Protein AF-A0A534R7L4-F1 (afdb_monomer_lite)

Structure (mmCIF, N/CA/C/O backbone):
data_AF-A0A534R7L4-F1
#
_entry.id   AF-A0A534R7L4-F1
#
loop_
_atom_site.group_PDB
_atom_site.id
_atom_site.type_symbol
_atom_site.label_atom_id
_atom_site.label_alt_id
_atom_site.label_comp_id
_atom_site.label_asym_id
_atom_site.label_entity_id
_atom_site.label_seq_id
_atom_site.pdbx_PDB_ins_code
_atom_site.Cartn_x
_atom_site.Cartn_y
_atom_site.Cartn_z
_atom_site.occupancy
_atom_site.B_iso_or_equiv
_atom_site.auth_seq_id
_atom_site.auth_comp_id
_atom_site.auth_asym_id
_atom_site.auth_atom_id
_atom_site.pdbx_PDB_model_num
ATOM 1 N N . THR A 1 1 ? 74.097 14.692 -78.099 1.00 49.59 1 THR A N 1
ATOM 2 C CA . THR A 1 1 ? 75.018 15.717 -77.561 1.00 49.59 1 THR A CA 1
ATOM 3 C C . THR A 1 1 ? 74.482 17.077 -77.954 1.00 49.59 1 THR A C 1
ATOM 5 O O . THR A 1 1 ? 73.846 17.164 -79.000 1.00 49.59 1 THR A O 1
ATOM 8 N N . GLY A 1 2 ? 74.646 18.105 -77.111 1.00 56.28 2 GLY A N 1
ATOM 9 C CA . GLY A 1 2 ? 74.186 19.462 -77.436 1.00 56.28 2 GLY A CA 1
ATOM 10 C C . GLY A 1 2 ? 74.796 19.976 -78.747 1.00 56.28 2 GLY A C 1
ATOM 11 O O . GLY A 1 2 ? 75.846 19.491 -79.170 1.00 56.28 2 GLY A O 1
ATOM 12 N N . THR A 1 3 ? 74.130 20.926 -79.410 1.00 56.28 3 THR A N 1
ATOM 13 C CA . THR A 1 3 ? 74.568 21.471 -80.707 1.00 56.28 3 THR A CA 1
ATOM 14 C C . THR A 1 3 ? 76.008 21.976 -80.635 1.00 56.28 3 THR A C 1
ATOM 16 O O . THR A 1 3 ? 76.305 22.880 -79.855 1.00 56.28 3 THR A O 1
ATOM 19 N N . GLU A 1 4 ? 76.890 21.396 -81.448 1.00 59.66 4 GLU A N 1
ATOM 20 C CA . GLU A 1 4 ? 78.297 21.788 -81.526 1.00 59.66 4 GLU A CA 1
ATOM 21 C C . GLU A 1 4 ? 78.424 23.157 -82.202 1.00 59.66 4 GLU A C 1
ATOM 23 O O . GLU A 1 4 ? 77.933 23.371 -83.313 1.00 59.66 4 GLU A O 1
ATOM 28 N N . THR A 1 5 ? 79.101 24.095 -81.544 1.00 60.22 5 THR A N 1
ATOM 29 C CA . THR A 1 5 ? 79.497 25.364 -82.154 1.00 60.22 5 THR A CA 1
ATOM 30 C C . THR A 1 5 ? 80.909 25.222 -82.713 1.00 60.22 5 THR A C 1
ATOM 32 O O . THR A 1 5 ? 81.883 25.068 -81.975 1.00 60.22 5 THR A O 1
ATOM 35 N N . CYS A 1 6 ? 81.023 25.275 -84.039 1.00 58.41 6 CYS A N 1
ATOM 36 C CA . CYS A 1 6 ? 82.308 25.280 -84.732 1.00 58.41 6 CYS A CA 1
ATOM 37 C C . CYS A 1 6 ? 82.689 26.708 -85.128 1.00 58.41 6 CYS A C 1
ATOM 39 O O . CYS A 1 6 ? 81.926 27.405 -85.802 1.00 58.41 6 CYS A O 1
ATOM 41 N N . ASP A 1 7 ? 83.892 27.129 -84.745 1.00 59.47 7 ASP A N 1
ATOM 42 C CA . ASP A 1 7 ? 84.464 28.390 -85.204 1.00 59.47 7 ASP A CA 1
ATOM 43 C C . ASP A 1 7 ? 84.973 28.228 -86.648 1.00 59.47 7 ASP A C 1
ATOM 45 O O . ASP A 1 7 ? 85.902 27.463 -86.933 1.00 59.47 7 ASP A O 1
ATOM 49 N N . ALA A 1 8 ? 84.349 28.951 -87.579 1.00 57.72 8 ALA A N 1
ATOM 50 C CA . ALA A 1 8 ? 84.619 28.830 -89.011 1.00 57.72 8 ALA A CA 1
ATOM 51 C C . ALA A 1 8 ? 85.998 29.369 -89.450 1.00 57.72 8 ALA A C 1
ATOM 53 O O . ALA A 1 8 ? 86.412 29.101 -90.577 1.00 57.72 8 ALA A O 1
ATOM 54 N N . ALA A 1 9 ? 86.715 30.120 -88.605 1.00 52.59 9 ALA A N 1
ATOM 55 C CA . ALA A 1 9 ? 88.015 30.702 -88.943 1.00 52.59 9 ALA A CA 1
ATOM 56 C C . ALA A 1 9 ? 89.198 29.827 -88.500 1.00 52.59 9 ALA A C 1
ATOM 58 O O . ALA A 1 9 ? 90.262 29.874 -89.117 1.00 52.59 9 ALA A O 1
ATOM 59 N N . THR A 1 10 ? 89.024 29.023 -87.449 1.00 62.69 10 THR A N 1
ATOM 60 C CA . THR A 1 10 ? 90.095 28.190 -86.869 1.00 62.69 10 THR A CA 1
ATOM 61 C C . THR A 1 10 ? 89.910 26.690 -87.100 1.00 62.69 10 THR A C 1
ATOM 63 O O . THR A 1 10 ? 90.867 25.932 -86.941 1.00 62.69 10 THR A O 1
ATOM 66 N N . GLY A 1 11 ? 88.713 26.250 -87.505 1.00 59.03 11 GLY A N 1
ATOM 67 C CA . GLY A 1 11 ? 88.417 24.844 -87.798 1.00 59.03 11 GLY A CA 1
ATOM 68 C C . GLY A 1 11 ? 88.357 23.939 -86.563 1.00 59.03 11 GLY A C 1
ATOM 69 O O . GLY A 1 11 ? 88.306 22.720 -86.708 1.00 59.03 11 GLY A O 1
ATOM 70 N N . MET A 1 12 ? 88.367 24.510 -85.355 1.00 53.38 12 MET A N 1
ATOM 71 C CA . MET A 1 12 ? 88.186 23.766 -84.111 1.00 53.38 12 MET A CA 1
ATOM 72 C C . MET A 1 12 ? 86.709 23.786 -83.708 1.00 53.38 12 MET A C 1
ATOM 74 O O . MET A 1 12 ? 86.118 24.847 -83.512 1.00 53.38 12 MET A O 1
ATOM 78 N N . CYS A 1 13 ? 86.120 22.599 -83.581 1.00 57.47 13 CYS A N 1
ATOM 79 C CA . CYS A 1 13 ? 84.778 22.415 -83.040 1.00 57.47 13 CYS A CA 1
ATOM 80 C C . CYS A 1 13 ? 84.878 22.106 -81.546 1.00 57.47 13 CYS A C 1
ATOM 82 O O . CYS A 1 13 ? 85.620 21.204 -81.148 1.00 57.47 13 CYS A O 1
ATOM 84 N N . GLN A 1 14 ? 84.147 22.850 -80.717 1.00 59.09 14 GLN A N 1
ATOM 85 C CA . GLN A 1 14 ? 83.948 22.463 -79.324 1.00 59.09 14 GLN A CA 1
ATOM 86 C C . GLN A 1 14 ? 82.778 21.483 -79.274 1.00 59.09 14 GLN A C 1
ATOM 88 O O . GLN A 1 14 ? 81.672 21.818 -79.701 1.00 59.09 14 GLN A O 1
ATOM 93 N N . ALA A 1 15 ? 83.033 20.272 -78.768 1.00 57.94 15 ALA A N 1
ATOM 94 C CA . ALA A 1 15 ? 81.975 19.307 -78.507 1.00 57.94 15 ALA A CA 1
ATOM 95 C C . ALA A 1 15 ? 80.952 19.957 -77.564 1.00 57.94 15 ALA A C 1
ATOM 97 O O . ALA A 1 15 ? 81.324 20.455 -76.497 1.00 57.94 15 ALA A O 1
ATOM 98 N N . GLY A 1 16 ? 79.682 19.992 -77.976 1.00 58.41 16 GLY A N 1
ATOM 99 C CA . GLY A 1 16 ? 78.599 20.454 -77.115 1.00 58.41 16 GLY A CA 1
ATOM 100 C C . GLY A 1 16 ? 78.588 19.633 -75.826 1.00 58.41 16 GLY A C 1
ATOM 101 O O . GLY A 1 16 ? 78.874 18.433 -75.854 1.00 58.41 16 GLY A O 1
ATOM 102 N N . GLY A 1 17 ? 78.303 20.281 -74.692 1.00 62.50 17 GLY A N 1
ATOM 103 C CA . GLY A 1 17 ? 78.240 19.613 -73.390 1.00 62.50 17 GLY A CA 1
ATOM 104 C C . GLY A 1 17 ? 77.291 18.400 -73.382 1.00 62.50 17 GLY A C 1
ATOM 105 O O . GLY A 1 17 ? 76.497 18.225 -74.322 1.00 62.50 17 GLY A O 1
ATOM 106 N N . PRO A 1 18 ? 77.373 17.537 -72.347 1.00 65.19 18 PRO A N 1
ATOM 107 C CA . PRO A 1 18 ? 76.405 16.455 -72.166 1.00 65.19 18 PRO A CA 1
ATOM 108 C C . PRO A 1 18 ? 74.982 17.017 -72.290 1.00 65.19 18 PRO A C 1
ATOM 110 O O . PRO A 1 18 ? 74.713 18.119 -71.817 1.00 65.19 18 PRO A O 1
ATOM 113 N N . LEU A 1 19 ? 74.120 16.302 -73.022 1.00 70.44 19 LEU A N 1
ATOM 114 C CA . LEU A 1 19 ? 72.725 16.699 -73.205 1.00 70.44 19 LEU A CA 1
ATOM 115 C C . LEU A 1 19 ? 72.064 16.668 -71.823 1.00 70.44 19 LEU A C 1
ATOM 117 O O . LEU A 1 19 ? 71.971 15.597 -71.235 1.00 70.44 19 LEU A O 1
ATOM 121 N N . ASP A 1 20 ? 71.698 17.838 -71.307 1.00 77.75 20 ASP A N 1
ATOM 122 C CA . ASP A 1 20 ? 70.952 17.956 -70.060 1.00 77.75 20 ASP A CA 1
ATOM 123 C C . ASP A 1 20 ? 69.475 17.725 -70.369 1.00 77.75 20 ASP A C 1
ATOM 125 O O . ASP A 1 20 ? 68.885 18.456 -71.171 1.00 77.75 20 ASP A O 1
ATOM 129 N N . CYS A 1 21 ? 68.936 16.644 -69.816 1.00 78.94 21 CYS A N 1
ATOM 130 C CA . CYS A 1 21 ? 67.572 16.197 -70.055 1.00 78.94 21 CYS A CA 1
ATOM 131 C C . CYS A 1 21 ? 66.648 16.454 -68.865 1.00 78.94 21 CYS A C 1
ATOM 133 O O . CYS A 1 21 ? 65.497 16.043 -68.953 1.00 78.94 21 CYS A O 1
ATOM 135 N N . ASP A 1 22 ? 67.129 17.137 -67.822 1.00 80.88 22 ASP A N 1
ATOM 136 C CA . ASP A 1 22 ? 66.341 17.522 -66.649 1.00 80.88 22 ASP A CA 1
ATOM 137 C C . ASP A 1 22 ? 65.162 18.418 -67.063 1.00 80.88 22 ASP A C 1
ATOM 139 O O . ASP A 1 22 ? 65.337 19.570 -67.485 1.00 80.88 22 ASP A O 1
ATOM 143 N N . ASP A 1 23 ? 63.947 17.874 -66.990 1.00 78.25 23 ASP A N 1
ATOM 144 C CA . ASP A 1 23 ? 62.703 18.611 -67.230 1.00 78.25 23 ASP A CA 1
ATOM 145 C C . ASP A 1 23 ? 62.176 19.318 -65.974 1.00 78.25 23 ASP A C 1
ATOM 147 O O . ASP A 1 23 ? 61.177 20.044 -66.045 1.00 78.25 23 ASP A O 1
ATOM 151 N N . ARG A 1 24 ? 62.908 19.206 -64.859 1.00 78.75 24 ARG A N 1
ATOM 152 C CA . ARG A 1 24 ? 62.575 19.711 -63.524 1.00 78.75 24 ARG A CA 1
ATOM 153 C C . ARG A 1 24 ? 61.292 19.123 -62.955 1.00 78.75 24 ARG A C 1
ATOM 155 O O . ARG A 1 24 ? 60.733 19.706 -62.020 1.00 78.75 24 ARG A O 1
ATOM 162 N N . ASP A 1 25 ? 60.827 18.008 -63.502 1.00 80.38 25 ASP A N 1
ATOM 163 C CA . ASP A 1 25 ? 59.741 17.228 -62.945 1.00 80.38 25 ASP A CA 1
ATOM 164 C C . ASP A 1 25 ? 60.344 16.123 -62.068 1.00 80.38 25 ASP A C 1
ATOM 166 O O . ASP A 1 25 ? 60.982 15.174 -62.511 1.00 80.38 25 ASP A O 1
ATOM 170 N N . THR A 1 26 ? 60.152 16.260 -60.757 1.00 78.44 26 THR A N 1
ATOM 171 C CA . THR A 1 26 ? 60.684 15.305 -59.777 1.00 78.44 26 THR A CA 1
ATOM 172 C C . THR A 1 26 ? 60.001 13.936 -59.832 1.00 78.44 26 THR A C 1
ATOM 174 O O . THR A 1 26 ? 60.457 12.990 -59.188 1.00 78.44 26 THR A O 1
ATOM 177 N N . CYS A 1 27 ? 58.912 13.824 -60.592 1.00 80.81 27 CYS A N 1
ATOM 178 C CA . CYS A 1 27 ? 58.147 12.609 -60.818 1.00 80.81 27 CYS A CA 1
ATOM 179 C C . CYS A 1 27 ? 58.438 11.925 -62.148 1.00 80.81 27 CYS A C 1
ATOM 181 O O . CYS A 1 27 ? 57.769 10.944 -62.485 1.00 80.81 27 CYS A O 1
ATOM 183 N N . THR A 1 28 ? 59.457 12.363 -62.876 1.00 82.00 28 THR A N 1
ATOM 184 C CA . THR A 1 28 ? 59.983 11.671 -64.048 1.00 82.00 28 THR A CA 1
ATOM 185 C C . THR A 1 28 ? 61.423 11.246 -63.816 1.00 82.00 28 THR A C 1
ATOM 187 O O . THR A 1 28 ? 62.214 11.897 -63.145 1.00 82.00 28 THR A O 1
ATOM 190 N N . VAL A 1 29 ? 61.774 10.085 -64.361 1.00 82.19 29 VAL A N 1
ATOM 191 C CA . VAL A 1 29 ? 63.165 9.659 -64.468 1.00 82.19 29 VAL A CA 1
ATOM 192 C C . VAL A 1 29 ? 63.699 10.163 -65.801 1.00 82.19 29 VAL A C 1
ATOM 194 O O . VAL A 1 29 ? 63.286 9.673 -66.861 1.00 82.19 29 VAL A O 1
ATOM 197 N N . ASP A 1 30 ? 64.626 11.116 -65.730 1.00 82.44 30 ASP A N 1
ATOM 198 C CA . ASP A 1 30 ? 65.303 11.689 -66.889 1.00 82.44 30 ASP A CA 1
ATOM 199 C C . ASP A 1 30 ? 66.321 10.708 -67.474 1.00 82.44 30 ASP A C 1
ATOM 201 O O . ASP A 1 30 ? 67.268 10.258 -66.823 1.00 82.44 30 ASP A O 1
ATOM 205 N N . GLY A 1 31 ? 66.143 10.378 -68.747 1.00 82.06 31 GLY A N 1
ATOM 206 C CA . GLY A 1 31 ? 67.005 9.484 -69.504 1.00 82.06 31 GLY A CA 1
ATOM 207 C C . GLY A 1 31 ? 67.512 10.135 -70.785 1.00 82.06 31 GLY A C 1
ATOM 208 O O . GLY A 1 31 ? 66.821 10.915 -71.435 1.00 82.06 31 GLY A O 1
ATOM 209 N N . CYS A 1 32 ? 68.735 9.783 -71.177 1.00 82.25 32 CYS A N 1
ATOM 210 C CA . CYS A 1 32 ? 69.295 10.138 -72.479 1.00 82.25 32 CYS A CA 1
ATOM 211 C C . CYS A 1 32 ? 69.274 8.912 -73.396 1.00 82.25 32 CYS A C 1
ATOM 213 O O . CYS A 1 32 ? 69.921 7.902 -73.106 1.00 82.25 32 CYS A O 1
ATOM 215 N N . GLU A 1 33 ? 68.603 9.004 -74.541 1.00 79.75 33 GLU A N 1
ATOM 216 C CA . GLU A 1 33 ? 68.674 7.966 -75.566 1.00 79.75 33 GLU A CA 1
ATOM 217 C C . GLU A 1 33 ? 69.950 8.090 -76.405 1.00 79.75 33 GLU A C 1
ATOM 219 O O . GLU A 1 33 ? 70.410 9.182 -76.750 1.00 79.75 33 GLU A O 1
ATOM 224 N N . ALA A 1 34 ? 70.492 6.944 -76.831 1.00 66.81 34 ALA A N 1
ATOM 225 C CA . ALA A 1 34 ? 71.699 6.872 -77.660 1.00 66.81 34 ALA A CA 1
ATOM 226 C C . ALA A 1 34 ? 71.568 7.598 -79.020 1.00 66.81 34 ALA A C 1
ATOM 228 O O . ALA A 1 34 ? 72.580 7.930 -79.636 1.00 66.81 34 ALA A O 1
ATOM 229 N N . ALA A 1 35 ? 70.338 7.872 -79.476 1.00 69.56 35 ALA A N 1
ATOM 230 C CA . ALA A 1 35 ? 70.039 8.643 -80.685 1.00 69.56 35 ALA A CA 1
ATOM 231 C C . ALA A 1 35 ? 70.082 10.176 -80.481 1.00 69.56 35 ALA A C 1
ATOM 233 O O . ALA A 1 35 ? 69.913 10.920 -81.446 1.00 69.56 35 ALA A O 1
ATOM 234 N N . GLY A 1 36 ? 70.339 10.655 -79.257 1.00 68.88 36 GLY A N 1
ATOM 235 C CA . GLY A 1 36 ? 70.465 12.079 -78.936 1.00 68.88 36 GLY A CA 1
ATOM 236 C C . GLY A 1 36 ? 69.168 12.777 -78.513 1.00 68.88 36 GLY A C 1
ATOM 237 O O . GLY A 1 36 ? 69.117 14.000 -78.603 1.00 68.88 36 GLY A O 1
ATOM 238 N N . GLY A 1 37 ? 68.152 12.028 -78.069 1.00 77.75 37 GLY A N 1
ATOM 239 C CA . GLY A 1 37 ? 66.903 12.553 -77.501 1.00 77.75 37 GLY A CA 1
ATOM 240 C C . GLY A 1 37 ? 66.813 12.367 -75.981 1.00 77.75 37 GLY A C 1
ATOM 241 O O . GLY A 1 37 ? 67.502 11.511 -75.424 1.00 77.75 37 GLY A O 1
ATOM 242 N N . CYS A 1 38 ? 65.965 13.165 -75.332 1.00 82.69 38 CYS A N 1
ATOM 243 C CA . CYS A 1 38 ? 65.624 13.026 -73.914 1.00 82.69 38 CYS A CA 1
ATOM 244 C C . CYS A 1 38 ? 64.367 12.165 -73.741 1.00 82.69 38 CYS A C 1
ATOM 246 O O . CYS A 1 38 ? 63.445 12.260 -74.553 1.00 82.69 38 CYS A O 1
ATOM 248 N N . THR A 1 39 ? 64.330 11.349 -72.691 1.00 85.44 39 THR A N 1
ATOM 249 C CA . THR A 1 39 ? 63.172 10.543 -72.286 1.00 85.44 39 THR A CA 1
ATOM 250 C C . THR A 1 39 ? 62.822 10.820 -70.841 1.00 85.44 39 THR A C 1
ATOM 252 O O . THR A 1 39 ? 63.712 10.812 -69.999 1.00 85.44 39 THR A O 1
ATOM 255 N N . HIS A 1 40 ? 61.532 10.939 -70.558 1.00 83.62 40 HIS A N 1
ATOM 256 C CA . HIS A 1 40 ? 61.005 11.264 -69.238 1.00 83.62 40 HIS A CA 1
ATOM 257 C C . HIS A 1 40 ? 60.033 10.159 -68.841 1.00 83.62 40 HIS A C 1
ATOM 259 O O . HIS A 1 40 ? 58.901 10.113 -69.328 1.00 83.62 40 HIS A O 1
ATOM 265 N N . GLN A 1 41 ? 60.500 9.175 -68.068 1.00 82.69 41 GLN A N 1
ATOM 266 C CA . GLN A 1 41 ? 59.651 8.053 -67.653 1.00 82.69 41 GLN A CA 1
ATOM 267 C C . GLN A 1 41 ? 58.943 8.385 -66.338 1.00 82.69 41 GLN A C 1
ATOM 269 O O . GLN A 1 41 ? 59.632 8.592 -65.343 1.00 82.69 41 GLN A O 1
ATOM 274 N N . PRO A 1 42 ? 57.600 8.405 -66.291 1.00 81.88 42 PRO A N 1
ATOM 275 C CA . PRO A 1 42 ? 56.878 8.759 -65.075 1.00 81.88 42 PRO A CA 1
ATOM 276 C C . PRO A 1 42 ? 57.094 7.720 -63.969 1.00 81.88 42 PRO A C 1
ATOM 278 O O . PRO A 1 42 ? 57.022 6.510 -64.208 1.00 81.88 42 PRO A O 1
ATOM 281 N N . ILE A 1 43 ? 57.327 8.202 -62.751 1.00 80.06 43 ILE A N 1
ATOM 282 C CA . ILE A 1 43 ? 57.429 7.404 -61.531 1.00 80.06 43 ILE A CA 1
ATOM 283 C C . ILE A 1 43 ? 56.002 7.084 -61.046 1.00 80.06 43 ILE A C 1
ATOM 285 O O . ILE A 1 43 ? 55.225 8.002 -60.779 1.00 80.06 43 ILE A O 1
ATOM 289 N N . PRO A 1 44 ? 55.617 5.799 -60.919 1.00 77.00 44 PRO A N 1
ATOM 290 C CA . PRO A 1 44 ? 54.284 5.426 -60.449 1.00 77.00 44 PRO A CA 1
ATOM 291 C C . PRO A 1 44 ? 53.994 5.948 -59.037 1.00 77.00 44 PRO A C 1
ATOM 293 O O . PRO A 1 44 ? 54.836 5.813 -58.153 1.00 77.00 44 PRO A O 1
ATOM 296 N N . ALA A 1 45 ? 52.784 6.478 -58.830 1.00 73.81 45 ALA A N 1
ATOM 297 C CA . ALA A 1 45 ? 52.315 7.065 -57.568 1.00 73.81 45 ALA A CA 1
ATOM 298 C C . ALA A 1 45 ? 53.103 8.299 -57.079 1.00 73.81 45 ALA A C 1
ATOM 300 O O . ALA A 1 45 ? 52.952 8.689 -55.922 1.00 73.81 45 ALA A O 1
ATOM 301 N N . CYS A 1 46 ? 53.913 8.913 -57.951 1.00 83.00 46 CYS A N 1
ATOM 302 C CA . CYS A 1 46 ? 54.569 10.182 -57.663 1.00 83.00 46 CYS A CA 1
ATOM 303 C C . CYS A 1 46 ? 53.658 11.372 -57.979 1.00 83.00 46 CYS A C 1
ATOM 305 O O . CYS A 1 46 ? 52.910 11.338 -58.957 1.00 83.00 46 CYS A O 1
ATOM 307 N N . CYS A 1 47 ? 53.761 12.429 -57.180 1.00 86.25 47 CYS A N 1
ATOM 308 C CA . CYS A 1 47 ? 53.044 13.685 -57.370 1.00 86.25 47 CYS A CA 1
ATOM 309 C C . CYS A 1 47 ? 53.972 14.900 -57.243 1.00 86.25 47 CYS A C 1
ATOM 311 O O . CYS A 1 47 ? 54.938 14.895 -56.478 1.00 86.25 47 CYS A O 1
ATOM 313 N N . ASN A 1 48 ? 53.662 15.977 -57.963 1.00 83.56 48 ASN A N 1
ATOM 314 C CA . ASN A 1 48 ? 54.375 17.251 -57.839 1.00 83.56 48 ASN A CA 1
ATOM 315 C C . ASN A 1 48 ? 53.548 18.278 -57.061 1.00 83.56 48 ASN A C 1
ATOM 317 O O . ASN A 1 48 ? 54.091 19.164 -56.396 1.00 83.56 48 ASN A O 1
ATOM 321 N N . THR A 1 49 ? 52.226 18.160 -57.118 1.00 85.62 49 THR A N 1
ATOM 322 C CA . THR A 1 49 ? 51.257 19.023 -56.450 1.00 85.62 49 THR A CA 1
ATOM 323 C C . THR A 1 49 ? 50.118 18.196 -55.867 1.00 85.62 49 THR A C 1
ATOM 325 O O . THR A 1 49 ? 49.872 17.075 -56.297 1.00 85.62 49 THR A O 1
ATOM 328 N N . ASP A 1 50 ? 49.389 18.766 -54.908 1.00 86.81 50 ASP A N 1
ATOM 329 C CA . ASP A 1 50 ? 48.223 18.103 -54.307 1.00 86.81 50 ASP A CA 1
ATOM 330 C C . ASP A 1 50 ? 47.126 17.812 -55.352 1.00 86.81 50 ASP A C 1
ATOM 332 O O . ASP A 1 50 ? 46.413 16.824 -55.242 1.00 86.81 50 ASP A O 1
ATOM 336 N N . ALA A 1 51 ? 47.046 18.616 -56.421 1.00 86.56 51 ALA A N 1
ATOM 337 C CA . ALA A 1 51 ? 46.107 18.399 -57.523 1.00 86.56 51 ALA A CA 1
ATOM 338 C C . ALA A 1 51 ? 46.409 17.134 -58.349 1.00 86.56 51 ALA A C 1
ATOM 340 O O . ALA A 1 51 ? 45.507 16.613 -58.999 1.00 86.56 51 ALA A O 1
ATOM 341 N N . ASP A 1 52 ? 47.651 16.636 -58.325 1.00 86.81 52 ASP A N 1
ATOM 342 C CA . ASP A 1 52 ? 48.022 15.389 -59.008 1.00 86.81 52 ASP A CA 1
ATOM 343 C C . ASP A 1 52 ? 47.492 14.149 -58.267 1.00 86.81 52 ASP A C 1
ATOM 345 O O . ASP A 1 52 ? 47.463 13.059 -58.836 1.00 86.81 52 ASP A O 1
ATOM 349 N N . CYS A 1 53 ? 47.077 14.322 -57.007 1.00 89.25 53 CYS A N 1
ATOM 350 C CA . CYS A 1 53 ? 46.573 13.263 -56.139 1.00 89.25 53 CYS A CA 1
ATOM 351 C C . CYS A 1 53 ? 45.047 13.201 -56.051 1.00 89.25 53 CYS A C 1
ATOM 353 O O . CYS A 1 53 ? 44.544 12.314 -55.378 1.00 89.25 53 CYS A O 1
ATOM 355 N N . ASP A 1 54 ? 44.324 14.103 -56.719 1.00 90.00 54 ASP A N 1
ATOM 356 C CA . ASP A 1 54 ? 42.857 14.133 -56.703 1.00 90.00 54 ASP A CA 1
ATOM 357 C C . ASP A 1 54 ? 42.281 12.851 -57.329 1.00 90.00 54 ASP A C 1
ATOM 359 O O . ASP A 1 54 ? 42.262 12.673 -58.558 1.00 90.00 54 ASP A O 1
ATOM 363 N N . ASP A 1 55 ? 41.804 11.942 -56.481 1.00 88.69 55 ASP A N 1
ATOM 364 C CA . ASP A 1 55 ? 41.216 10.670 -56.898 1.00 88.69 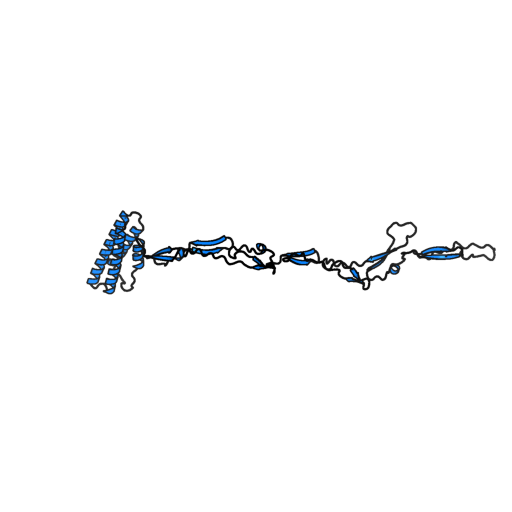55 ASP A CA 1
ATOM 365 C C . ASP A 1 55 ? 39.735 10.801 -57.288 1.00 88.69 55 ASP A C 1
ATOM 367 O O . ASP A 1 55 ? 39.127 9.837 -57.766 1.00 88.69 55 ASP A O 1
ATOM 371 N N . HIS A 1 56 ? 39.184 12.018 -57.184 1.00 89.44 56 HIS A N 1
ATOM 372 C CA . HIS A 1 56 ? 37.781 12.359 -57.387 1.00 89.44 56 HIS A CA 1
ATOM 373 C C . HIS A 1 56 ? 36.823 11.518 -56.520 1.00 89.44 56 HIS A C 1
ATOM 375 O O . HIS A 1 56 ? 35.629 11.439 -56.840 1.00 89.44 56 HIS A O 1
ATOM 381 N N . ASP A 1 57 ? 37.313 10.892 -55.442 1.00 90.94 57 ASP A N 1
ATOM 382 C CA . ASP A 1 57 ? 36.491 10.172 -54.479 1.00 90.94 57 ASP A CA 1
ATOM 383 C C . ASP A 1 57 ? 35.849 11.190 -53.519 1.00 90.94 57 ASP A C 1
ATOM 385 O O . ASP A 1 57 ? 36.521 11.872 -52.752 1.00 90.94 57 ASP A O 1
ATOM 389 N N . PRO A 1 58 ? 34.517 11.332 -53.496 1.00 90.19 58 PRO A N 1
ATOM 390 C CA . PRO A 1 58 ? 33.868 12.269 -52.581 1.00 90.19 58 PRO A CA 1
ATOM 391 C C . PRO A 1 58 ? 34.013 11.870 -51.090 1.00 90.19 58 PRO A C 1
ATOM 393 O O . PRO A 1 58 ? 33.660 12.654 -50.191 1.00 90.19 58 PRO A O 1
ATOM 396 N N . CYS A 1 59 ? 34.521 10.664 -50.812 1.00 92.56 59 CYS A N 1
ATOM 397 C CA . CYS A 1 59 ? 34.844 10.152 -49.486 1.00 92.56 59 CYS A CA 1
ATOM 398 C C . CYS A 1 59 ? 36.278 10.437 -49.028 1.00 92.56 59 CYS A C 1
ATOM 400 O O . CYS A 1 59 ? 36.581 10.175 -47.862 1.00 92.56 59 CYS A O 1
ATOM 402 N N . THR A 1 60 ? 37.133 11.029 -49.857 1.00 91.69 60 THR A N 1
ATOM 403 C CA . THR A 1 60 ? 38.406 11.609 -49.421 1.00 91.69 60 THR A CA 1
ATOM 404 C C . THR A 1 60 ? 38.184 13.099 -49.137 1.00 91.69 60 THR A C 1
ATOM 406 O O . THR A 1 60 ? 37.501 13.825 -49.860 1.00 91.69 60 THR A O 1
ATOM 409 N N . ILE A 1 61 ? 38.632 13.570 -47.970 1.00 88.12 61 ILE A N 1
ATOM 410 C CA . ILE A 1 61 ? 38.471 14.985 -47.572 1.00 88.12 61 ILE A CA 1
ATOM 411 C C . ILE A 1 61 ? 39.660 15.837 -47.992 1.00 88.12 61 ILE A C 1
ATOM 413 O O . ILE A 1 61 ? 39.564 17.067 -48.012 1.00 88.12 61 ILE A O 1
ATOM 417 N N . ARG A 1 62 ? 40.791 15.184 -48.252 1.00 89.50 62 ARG A N 1
ATOM 418 C CA . ARG A 1 62 ? 42.036 15.822 -48.627 1.00 89.50 62 ARG A CA 1
ATOM 419 C C . ARG A 1 62 ? 42.933 14.804 -49.306 1.00 89.50 62 ARG A C 1
ATOM 421 O O . ARG A 1 62 ? 43.438 13.899 -48.645 1.00 89.50 62 ARG A O 1
ATOM 428 N N . ASP A 1 63 ? 43.192 15.060 -50.575 1.00 90.81 63 ASP A N 1
ATOM 429 C CA . ASP A 1 63 ? 44.250 14.405 -51.321 1.00 90.81 63 ASP A CA 1
ATOM 430 C C . ASP A 1 63 ? 45.430 15.354 -51.370 1.00 90.81 63 ASP A C 1
ATOM 432 O O . ASP A 1 63 ? 45.306 16.516 -51.767 1.00 90.81 63 ASP A O 1
ATOM 436 N N . PHE A 1 64 ? 46.566 14.903 -50.866 1.00 89.94 64 PHE A N 1
ATOM 437 C CA . PHE A 1 64 ? 47.738 15.745 -50.766 1.00 89.94 64 PHE A CA 1
ATOM 438 C C . PHE A 1 64 ? 48.991 14.962 -51.088 1.00 89.94 64 PHE A C 1
ATOM 440 O O . PHE A 1 64 ? 49.090 13.747 -50.920 1.00 89.94 64 PHE A O 1
ATOM 447 N N . CYS A 1 65 ? 49.959 15.708 -51.584 1.00 88.19 65 CYS A N 1
ATOM 448 C CA . CYS A 1 65 ? 51.228 15.182 -51.997 1.00 88.19 65 CYS A CA 1
ATOM 449 C C . CYS A 1 65 ? 52.213 15.368 -50.837 1.00 88.19 65 CYS A C 1
ATOM 451 O O . CYS A 1 65 ? 52.525 16.498 -50.463 1.00 88.19 65 CYS A O 1
ATOM 453 N N . GLU A 1 66 ? 52.722 14.301 -50.232 1.00 86.06 66 GLU A N 1
ATOM 454 C CA . GLU A 1 66 ? 53.666 14.401 -49.107 1.00 86.06 66 GLU A CA 1
ATOM 455 C C . GLU A 1 66 ? 54.960 13.641 -49.401 1.00 86.06 66 GLU A C 1
ATOM 457 O O . GLU A 1 66 ? 55.012 12.750 -50.249 1.00 86.06 66 GLU A O 1
ATOM 462 N N . GLU A 1 67 ? 56.051 14.047 -48.752 1.00 75.25 67 GLU A N 1
ATOM 463 C CA . GLU A 1 67 ? 57.293 13.280 -48.787 1.00 75.25 67 GLU A CA 1
ATOM 464 C C . GLU A 1 67 ? 57.053 11.909 -48.142 1.00 75.25 67 GLU A C 1
ATOM 466 O O . GLU A 1 67 ? 56.488 11.819 -47.054 1.00 75.25 67 GLU A O 1
ATOM 471 N N . ALA A 1 68 ? 57.491 10.829 -48.795 1.00 69.94 68 ALA A N 1
ATOM 472 C CA . ALA A 1 68 ? 57.393 9.499 -48.208 1.00 69.94 68 ALA A CA 1
ATOM 473 C C . ALA A 1 68 ? 58.174 9.468 -46.877 1.00 69.94 68 ALA A C 1
ATOM 475 O O . ALA A 1 68 ? 59.397 9.614 -46.878 1.00 69.94 68 ALA A O 1
ATOM 476 N N . ASP A 1 69 ? 57.478 9.271 -45.751 1.00 61.19 69 ASP A N 1
ATOM 477 C CA . ASP A 1 69 ? 57.971 9.474 -44.371 1.00 61.19 69 ASP A CA 1
ATOM 478 C C . ASP A 1 69 ? 59.087 8.504 -43.900 1.00 61.19 69 ASP A C 1
ATOM 480 O O . ASP A 1 69 ? 59.294 8.275 -42.710 1.00 61.19 69 ASP A O 1
ATOM 484 N N . HIS A 1 70 ? 59.880 7.921 -44.802 1.00 53.66 70 HIS A N 1
ATOM 485 C CA . HIS A 1 70 ? 61.050 7.117 -44.451 1.00 53.66 70 HIS A CA 1
ATOM 486 C C . HIS A 1 70 ? 62.295 7.489 -45.265 1.00 53.66 70 HIS A C 1
ATOM 488 O O . HIS A 1 70 ? 62.719 6.769 -46.165 1.00 53.66 70 HIS A O 1
ATOM 494 N N . GLY A 1 71 ? 62.968 8.546 -44.802 1.00 46.16 71 GLY A N 1
ATOM 495 C CA . GLY A 1 71 ? 64.425 8.660 -44.879 1.00 46.16 71 GLY A CA 1
ATOM 496 C C . GLY A 1 71 ? 64.949 9.474 -46.053 1.00 46.16 71 GLY A C 1
ATOM 497 O O . GLY A 1 71 ? 65.303 8.922 -47.089 1.00 46.16 71 GLY A O 1
ATOM 498 N N . GLY A 1 72 ? 65.118 10.778 -45.815 1.00 49.03 72 GLY A N 1
ATOM 499 C CA . GLY A 1 72 ? 65.832 11.690 -46.702 1.00 49.03 72 GLY A CA 1
ATOM 500 C C . GLY A 1 72 ? 67.217 11.164 -47.087 1.00 49.03 72 GLY A C 1
ATOM 501 O O . GLY A 1 72 ? 68.170 11.211 -46.302 1.00 49.03 72 GLY A O 1
ATOM 502 N N . GLY A 1 73 ? 67.315 10.669 -48.318 1.00 48.06 73 GLY A N 1
ATOM 503 C CA . GLY A 1 73 ? 68.563 10.581 -49.060 1.00 48.06 73 GLY A CA 1
ATOM 504 C C . GLY A 1 73 ? 68.908 11.941 -49.685 1.00 48.06 73 GLY A C 1
ATOM 505 O O . GLY A 1 73 ? 68.037 12.794 -49.829 1.00 48.06 73 GLY A O 1
ATOM 506 N N . PRO A 1 74 ? 70.176 12.175 -50.062 1.00 50.31 74 PRO A N 1
ATOM 507 C CA . PRO A 1 74 ? 70.626 13.445 -50.636 1.00 50.31 74 PRO A CA 1
ATOM 508 C C . PRO A 1 74 ? 70.209 13.656 -52.106 1.00 50.31 74 PRO A C 1
ATOM 510 O O . PRO A 1 74 ? 70.613 14.654 -52.696 1.00 50.31 74 PRO A O 1
ATOM 513 N N . ASP A 1 75 ? 69.413 12.746 -52.670 1.00 55.31 75 ASP A N 1
ATOM 514 C CA . ASP A 1 75 ? 68.704 12.8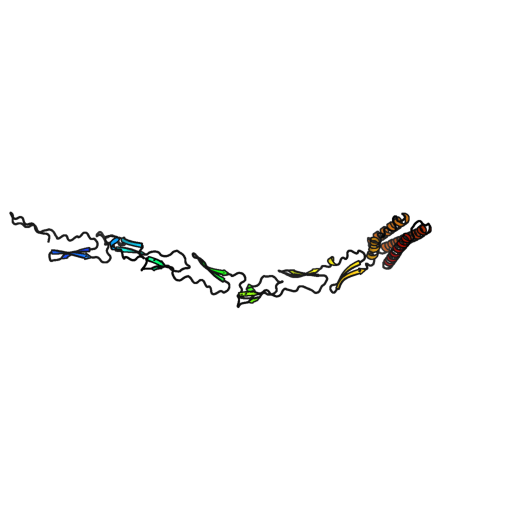97 -53.943 1.00 55.31 75 ASP A CA 1
ATOM 515 C C . ASP A 1 75 ? 67.214 12.979 -53.602 1.00 55.31 75 ASP A C 1
ATOM 517 O O . ASP A 1 75 ? 66.691 12.067 -52.957 1.00 55.31 75 ASP A O 1
ATOM 521 N N . GLY A 1 76 ? 66.562 14.090 -53.955 1.00 57.41 76 GLY A N 1
ATOM 522 C CA . GLY A 1 76 ? 65.172 14.383 -53.598 1.00 57.41 76 GLY A CA 1
ATOM 523 C C . GLY A 1 76 ? 64.262 13.183 -53.847 1.00 57.41 76 GLY A C 1
ATOM 524 O O . GLY A 1 76 ? 64.080 12.757 -54.983 1.00 57.41 76 GLY A O 1
ATOM 525 N N . SER A 1 77 ? 63.739 12.598 -52.770 1.00 64.06 77 SER A N 1
ATOM 526 C CA . SER A 1 77 ? 62.854 11.442 -52.882 1.00 64.06 77 SER A CA 1
ATOM 527 C C . SER A 1 77 ? 61.515 11.882 -53.484 1.00 64.06 77 SER A C 1
ATOM 529 O O . SER A 1 77 ? 61.023 12.952 -53.119 1.00 64.06 77 SER A O 1
ATOM 531 N N . PRO A 1 78 ? 60.925 11.091 -54.398 1.00 71.81 78 PRO A N 1
ATOM 532 C CA . PRO A 1 78 ? 59.649 11.433 -55.014 1.00 71.81 78 PRO A CA 1
ATOM 533 C C . PRO A 1 78 ? 58.555 11.526 -53.942 1.00 71.81 78 PRO A C 1
ATOM 535 O O . PRO A 1 78 ? 58.467 10.664 -53.062 1.00 71.81 78 PRO A O 1
ATOM 538 N N . ARG A 1 79 ? 57.735 12.581 -54.005 1.00 82.81 79 ARG A N 1
ATOM 539 C CA . ARG A 1 79 ? 56.549 12.729 -53.147 1.00 82.81 79 ARG A CA 1
ATOM 540 C C . ARG A 1 79 ? 55.481 11.737 -53.593 1.00 82.81 79 ARG A C 1
ATOM 542 O O . ARG A 1 79 ? 55.400 11.419 -54.776 1.00 82.81 79 ARG A O 1
ATOM 549 N N . VAL A 1 80 ? 54.671 11.259 -52.657 1.00 85.50 80 VAL A N 1
ATOM 550 C CA . VAL A 1 80 ? 53.634 10.247 -52.890 1.00 85.50 80 VAL A CA 1
ATOM 551 C C . VAL A 1 80 ? 52.271 10.816 -52.506 1.00 85.50 80 VAL A C 1
ATOM 553 O O . VAL A 1 80 ? 52.172 11.686 -51.640 1.00 85.50 80 VAL A O 1
ATOM 556 N N . CYS A 1 81 ? 51.220 10.340 -53.168 1.00 86.69 81 CYS A N 1
ATOM 557 C CA . CYS A 1 81 ? 49.850 10.720 -52.844 1.00 86.69 81 CYS A CA 1
ATOM 558 C C . CYS A 1 81 ? 49.353 10.067 -51.553 1.00 86.69 81 CYS A C 1
ATOM 560 O O . CYS A 1 81 ? 49.460 8.851 -51.370 1.00 86.69 81 CYS A O 1
ATOM 562 N N . HIS A 1 82 ? 48.770 10.889 -50.685 1.00 89.44 82 HIS A N 1
ATOM 563 C CA . HIS A 1 82 ? 48.076 10.497 -49.467 1.00 89.44 82 HIS A CA 1
ATOM 564 C C . HIS A 1 82 ? 46.636 11.001 -49.529 1.00 89.44 82 HIS A C 1
ATOM 566 O O . HIS A 1 82 ? 46.405 12.167 -49.848 1.00 89.44 82 HIS A O 1
ATOM 572 N N . HIS A 1 83 ? 45.680 10.127 -49.209 1.00 89.19 83 HIS A N 1
ATOM 573 C CA . HIS A 1 83 ? 44.255 10.452 -49.216 1.00 89.19 83 HIS A CA 1
ATOM 574 C C . HIS A 1 83 ? 43.699 10.291 -47.802 1.00 89.19 83 HIS A C 1
ATOM 576 O O . HIS A 1 83 ? 43.647 9.184 -47.254 1.00 89.19 83 HIS A O 1
ATOM 582 N N . ASP A 1 84 ? 43.301 11.402 -47.190 1.00 89.81 84 ASP A N 1
ATOM 583 C CA . ASP A 1 84 ? 42.639 11.380 -45.892 1.00 89.81 84 ASP A CA 1
ATOM 584 C C . ASP A 1 84 ? 41.175 10.994 -46.083 1.00 89.81 84 ASP A C 1
ATOM 586 O O . ASP A 1 84 ? 40.379 11.743 -46.655 1.00 89.81 84 ASP A O 1
ATOM 590 N N . VAL A 1 85 ? 40.806 9.825 -45.570 1.00 88.81 85 VAL A N 1
ATOM 591 C CA . VAL A 1 85 ? 39.432 9.324 -45.650 1.00 88.81 85 VAL A CA 1
ATOM 592 C C . VAL A 1 85 ? 38.523 10.124 -44.713 1.00 88.81 85 VAL A C 1
ATOM 594 O O . VAL A 1 85 ? 38.873 10.419 -43.567 1.00 88.81 85 VAL A O 1
ATOM 597 N N . ARG A 1 86 ? 37.321 10.456 -45.191 1.00 88.06 86 ARG A N 1
ATOM 598 C CA . ARG A 1 86 ? 36.256 11.092 -44.412 1.00 88.06 86 ARG A CA 1
ATOM 599 C C . ARG A 1 86 ? 35.883 10.212 -43.220 1.00 88.06 86 ARG A C 1
ATOM 601 O O . ARG A 1 86 ? 35.325 9.131 -43.387 1.00 88.06 86 ARG A O 1
ATOM 608 N N . ALA A 1 87 ? 36.131 10.710 -42.011 1.00 89.62 87 ALA A N 1
ATOM 609 C CA . ALA A 1 87 ? 35.575 10.117 -40.802 1.00 89.62 87 ALA A CA 1
ATOM 610 C C . ALA A 1 87 ? 34.065 10.378 -40.776 1.00 89.62 87 ALA A C 1
ATOM 612 O O . ALA A 1 87 ? 33.641 11.530 -40.669 1.00 89.62 87 ALA A O 1
ATOM 613 N N . CYS A 1 88 ? 33.277 9.314 -40.916 1.00 90.00 88 CYS A N 1
ATOM 614 C CA . CYS A 1 88 ? 31.822 9.403 -40.894 1.00 90.00 88 CYS A CA 1
ATOM 615 C C . CYS A 1 88 ? 31.209 9.215 -39.513 1.00 90.00 88 CYS A C 1
ATOM 617 O O . CYS A 1 88 ? 30.030 9.491 -39.390 1.00 90.00 88 CYS A O 1
ATOM 619 N N . SER A 1 89 ? 31.994 8.806 -38.509 1.00 91.31 89 SER A N 1
ATOM 620 C CA . SER A 1 89 ? 31.450 8.520 -37.185 1.00 91.31 89 SER A CA 1
ATOM 621 C C . SER A 1 89 ? 30.878 9.773 -36.503 1.00 91.31 89 SER A C 1
ATOM 623 O O . SER A 1 89 ? 31.622 10.731 -36.272 1.00 91.31 89 SER A O 1
ATOM 625 N N . ASP A 1 90 ? 29.602 9.756 -36.131 1.00 91.56 90 ASP A N 1
ATOM 626 C CA . ASP A 1 90 ? 28.917 10.774 -35.329 1.00 91.56 90 ASP A CA 1
ATOM 627 C C . ASP A 1 90 ? 28.944 10.473 -33.815 1.00 91.56 90 ASP A C 1
ATOM 629 O O . ASP A 1 90 ? 28.526 11.300 -32.998 1.00 91.56 90 ASP A O 1
ATOM 633 N N . HIS A 1 91 ? 29.563 9.343 -33.453 1.00 90.50 91 HIS A N 1
ATOM 634 C CA . HIS A 1 91 ? 29.673 8.780 -32.108 1.00 90.50 91 HIS A CA 1
ATOM 635 C C . HIS A 1 91 ? 28.359 8.262 -31.506 1.00 90.50 91 HIS A C 1
ATOM 637 O O . HIS A 1 91 ? 28.350 7.960 -30.309 1.00 90.50 91 HIS A O 1
ATOM 643 N N . ASP A 1 92 ? 27.296 8.119 -32.294 1.00 94.31 92 ASP A N 1
ATOM 644 C CA . ASP A 1 92 ? 26.118 7.348 -31.924 1.00 94.31 92 ASP A CA 1
ATOM 645 C C . ASP A 1 92 ? 26.419 5.854 -32.107 1.00 94.31 92 ASP A C 1
ATOM 647 O O . ASP A 1 92 ? 26.683 5.345 -33.191 1.00 94.31 92 ASP A O 1
ATOM 651 N N . VAL A 1 93 ? 26.437 5.107 -31.008 1.00 92.81 93 VAL A N 1
ATOM 652 C CA . VAL A 1 93 ? 26.666 3.655 -31.077 1.00 92.81 93 VAL A CA 1
ATOM 653 C C . VAL A 1 93 ? 25.416 2.884 -31.518 1.00 92.81 93 VAL A C 1
ATOM 655 O O . VAL A 1 93 ? 25.495 1.675 -31.752 1.00 92.81 93 VAL A O 1
ATOM 658 N N . CYS A 1 94 ? 24.257 3.544 -31.584 1.00 94.94 94 CYS A N 1
ATOM 659 C CA . CYS A 1 94 ? 22.954 2.922 -31.787 1.00 94.94 94 CYS A CA 1
ATOM 660 C C . CYS A 1 94 ? 22.561 2.756 -33.248 1.00 94.94 94 CYS A C 1
ATOM 662 O O . CYS A 1 94 ? 21.712 1.913 -33.540 1.00 94.94 94 CYS A O 1
ATOM 664 N N . ASP A 1 95 ? 23.140 3.521 -34.163 1.00 93.38 95 ASP A N 1
ATOM 665 C CA . ASP A 1 95 ? 22.836 3.446 -35.591 1.00 93.38 95 ASP A CA 1
ATOM 666 C C . ASP A 1 95 ? 23.920 2.707 -36.401 1.00 93.38 95 ASP A C 1
ATOM 668 O O . ASP A 1 95 ? 23.749 2.457 -37.595 1.00 93.38 95 ASP A O 1
ATOM 672 N N . GLY A 1 96 ? 24.953 2.214 -35.715 1.00 89.81 96 GLY A N 1
ATOM 673 C CA . GLY A 1 96 ? 25.955 1.297 -36.248 1.00 89.81 96 GLY A CA 1
ATOM 674 C C . GLY A 1 96 ? 27.145 2.005 -36.893 1.00 89.81 96 GLY A C 1
ATOM 675 O O . GLY A 1 96 ? 27.281 3.217 -36.851 1.00 89.81 96 GLY A O 1
ATOM 676 N N . GLU A 1 97 ? 28.060 1.236 -37.489 1.00 90.88 97 GLU A N 1
ATOM 677 C CA . GLU A 1 97 ? 29.246 1.824 -38.125 1.00 90.88 97 GLU A CA 1
ATOM 678 C C . GLU A 1 97 ? 28.857 2.632 -39.373 1.00 90.88 97 GLU A C 1
ATOM 680 O O . GLU A 1 97 ? 28.415 2.076 -40.384 1.00 90.88 97 GLU A O 1
ATOM 685 N N . GLU A 1 98 ? 29.037 3.951 -39.304 1.00 93.38 98 GLU A N 1
ATOM 686 C CA . GLU A 1 98 ? 28.728 4.855 -40.405 1.00 93.38 98 GLU A CA 1
ATOM 687 C C . GLU A 1 98 ? 29.758 4.751 -41.528 1.00 93.38 98 GLU A C 1
ATOM 689 O O . GLU A 1 98 ? 30.970 4.873 -41.330 1.00 93.38 98 GLU A O 1
ATOM 694 N N . THR A 1 99 ? 29.257 4.575 -42.748 1.00 92.06 99 THR A N 1
ATOM 695 C CA . THR A 1 99 ? 30.085 4.451 -43.950 1.00 92.06 99 THR A CA 1
ATOM 696 C C . THR A 1 99 ? 29.810 5.610 -44.900 1.00 92.06 99 THR A C 1
ATOM 698 O O . THR A 1 99 ? 28.669 6.050 -45.060 1.00 92.06 99 THR A O 1
ATOM 701 N N . CYS A 1 100 ? 30.858 6.111 -45.552 1.00 93.19 100 CYS A N 1
ATOM 702 C CA . CYS A 1 100 ? 30.716 7.108 -46.605 1.00 93.19 100 CYS A CA 1
ATOM 703 C C . CYS A 1 100 ? 30.218 6.454 -47.902 1.00 93.19 100 CYS A C 1
ATOM 705 O O . CYS A 1 100 ? 30.791 5.466 -48.362 1.00 93.19 100 CYS A O 1
ATOM 707 N N . ASP A 1 101 ? 29.163 7.004 -48.502 1.00 91.31 101 ASP A N 1
ATOM 708 C CA . ASP A 1 101 ? 28.690 6.593 -49.822 1.00 91.31 101 ASP A CA 1
ATOM 709 C C . ASP A 1 101 ? 29.644 7.114 -50.917 1.00 91.31 101 ASP A C 1
ATOM 711 O O . ASP A 1 101 ? 29.683 8.326 -51.153 1.00 91.31 101 ASP A O 1
ATOM 715 N N . PRO A 1 102 ? 30.360 6.234 -51.645 1.00 86.62 102 PRO A N 1
ATOM 716 C CA . PRO A 1 102 ? 31.345 6.637 -52.651 1.00 86.62 102 PRO A CA 1
ATOM 717 C C . PRO A 1 102 ? 30.728 7.341 -53.870 1.00 86.62 102 PRO A C 1
ATOM 719 O O . PRO A 1 102 ? 31.444 7.939 -54.666 1.00 86.62 102 PRO A O 1
ATOM 722 N N . ALA A 1 103 ? 29.404 7.287 -54.059 1.00 87.56 103 ALA A N 1
ATOM 723 C CA . ALA A 1 103 ? 28.735 7.993 -55.151 1.00 87.56 103 ALA A CA 1
ATOM 724 C C . ALA A 1 103 ? 28.353 9.437 -54.793 1.00 87.56 103 ALA A C 1
ATOM 726 O O . ALA A 1 103 ? 28.190 10.266 -55.691 1.00 87.56 103 ALA A O 1
ATOM 727 N N . THR A 1 104 ? 28.158 9.738 -53.506 1.00 88.38 104 THR A N 1
ATOM 728 C CA . THR A 1 104 ? 27.600 11.025 -53.059 1.00 88.38 104 THR A CA 1
ATOM 729 C C . THR A 1 104 ? 28.467 11.766 -52.043 1.00 88.38 104 THR A C 1
ATOM 731 O O . THR A 1 104 ? 28.284 12.968 -51.861 1.00 88.38 104 THR A O 1
ATOM 734 N N . GLY A 1 105 ? 29.412 11.083 -51.391 1.00 87.75 105 GLY A N 1
ATOM 735 C CA . GLY A 1 105 ? 30.229 11.622 -50.300 1.00 87.75 105 GLY A CA 1
ATOM 736 C C . GLY A 1 105 ? 29.473 11.809 -48.987 1.00 87.75 105 GLY A C 1
ATOM 737 O O . GLY A 1 105 ? 30.008 12.415 -48.055 1.00 87.75 105 GLY A O 1
ATOM 738 N N . HIS A 1 106 ? 28.219 11.356 -48.909 1.00 91.12 106 HIS A N 1
ATOM 739 C CA . HIS A 1 106 ? 27.403 11.467 -47.707 1.00 91.12 106 HIS A CA 1
ATOM 740 C C . HIS A 1 106 ? 27.639 10.278 -46.777 1.00 91.12 106 HIS A C 1
ATOM 742 O O . HIS A 1 106 ? 27.708 9.134 -47.218 1.00 91.12 106 HIS A O 1
ATOM 748 N N . CYS A 1 107 ? 27.728 10.559 -45.480 1.00 92.88 107 CYS A N 1
ATOM 749 C CA . CYS A 1 107 ? 27.781 9.527 -44.455 1.00 92.88 107 CYS A CA 1
ATOM 750 C C . CYS A 1 107 ? 26.386 8.936 -44.256 1.00 92.88 107 CYS A C 1
ATOM 752 O O . CYS A 1 107 ? 25.401 9.673 -44.147 1.00 92.88 107 CYS A O 1
ATOM 754 N N . ALA A 1 108 ? 26.312 7.611 -44.242 1.00 92.00 108 ALA A N 1
ATOM 755 C CA . ALA A 1 108 ? 25.101 6.870 -43.955 1.00 92.00 108 ALA A CA 1
ATOM 756 C C . ALA A 1 108 ? 25.322 5.997 -42.720 1.00 92.00 108 ALA A C 1
ATOM 758 O O . ALA A 1 108 ? 26.332 5.294 -42.635 1.00 92.00 108 ALA A O 1
ATOM 759 N N . ALA A 1 109 ? 24.345 6.034 -41.813 1.00 92.06 109 ALA A N 1
ATOM 760 C CA . ALA A 1 109 ? 24.264 5.131 -40.677 1.00 92.06 109 ALA A CA 1
ATOM 761 C C . ALA A 1 109 ? 24.265 3.665 -41.124 1.00 92.06 109 ALA A C 1
ATOM 763 O O . ALA A 1 109 ? 23.757 3.315 -42.200 1.00 92.06 109 ALA A O 1
ATOM 764 N N . GLY A 1 110 ? 24.856 2.824 -40.282 1.00 89.44 110 GLY A N 1
ATOM 765 C CA . GLY A 1 110 ? 24.961 1.391 -40.487 1.00 89.44 110 GLY A CA 1
ATOM 766 C C . GLY A 1 110 ? 23.682 0.636 -40.119 1.00 89.44 110 GLY A C 1
ATOM 767 O O . GLY A 1 110 ? 22.553 1.119 -40.231 1.00 89.44 110 GLY A O 1
ATOM 768 N N . GLN A 1 111 ? 23.859 -0.624 -39.719 1.00 92.06 111 GLN A N 1
ATOM 769 C CA . GLN A 1 111 ? 22.768 -1.394 -39.136 1.00 92.06 111 GLN A CA 1
ATOM 770 C C . GLN A 1 111 ? 22.573 -0.946 -37.680 1.00 92.06 111 GLN A C 1
ATOM 772 O O . GLN A 1 111 ? 23.533 -1.047 -36.912 1.00 92.06 111 GLN A O 1
ATOM 777 N N . PRO A 1 112 ? 21.351 -0.553 -37.276 1.00 92.94 112 PRO A N 1
ATOM 778 C CA . PRO A 1 112 ? 21.083 -0.188 -35.895 1.00 92.94 112 PRO A CA 1
ATOM 779 C C . PRO A 1 112 ? 21.424 -1.313 -34.918 1.00 92.94 112 PRO A C 1
ATOM 781 O O . PRO A 1 112 ? 21.220 -2.498 -35.217 1.00 92.94 112 PRO A O 1
ATOM 784 N N . LEU A 1 113 ? 21.919 -0.925 -33.746 1.00 93.44 113 LEU A N 1
ATOM 785 C CA . LEU A 1 113 ? 22.225 -1.832 -32.652 1.00 93.44 113 LEU A CA 1
ATOM 786 C C . LEU A 1 113 ? 20.928 -2.455 -32.120 1.00 93.44 113 LEU A C 1
ATOM 788 O O . LEU A 1 113 ? 20.012 -1.751 -31.695 1.00 93.44 113 LEU A O 1
ATOM 792 N N . ASP A 1 114 ? 20.857 -3.785 -32.146 1.00 94.75 114 ASP A N 1
ATOM 793 C CA . ASP A 1 114 ? 19.753 -4.530 -31.544 1.00 94.75 114 ASP A CA 1
ATOM 794 C C . ASP A 1 114 ? 19.987 -4.661 -30.036 1.00 94.75 114 ASP A C 1
ATOM 796 O O . ASP A 1 114 ? 20.958 -5.286 -29.603 1.00 94.75 114 ASP A O 1
ATOM 800 N N . CYS A 1 115 ? 19.109 -4.034 -29.255 1.00 95.50 115 CYS A N 1
ATOM 801 C CA . CYS A 1 115 ? 19.175 -4.022 -27.798 1.00 95.50 115 CYS A CA 1
ATOM 802 C C . CYS A 1 115 ? 18.152 -4.945 -27.132 1.00 95.50 115 CYS A C 1
ATOM 804 O O . CYS A 1 115 ? 18.015 -4.869 -25.918 1.00 95.50 115 CYS A O 1
ATOM 806 N N . ASP A 1 116 ? 17.442 -5.802 -27.867 1.00 94.19 116 ASP A N 1
ATOM 807 C CA . ASP A 1 116 ? 16.557 -6.796 -27.249 1.00 94.19 116 ASP A CA 1
ATOM 808 C C . ASP A 1 116 ? 17.388 -7.818 -26.446 1.00 94.19 116 ASP A C 1
ATOM 810 O O . ASP A 1 116 ? 18.192 -8.576 -27.001 1.00 94.19 116 ASP A O 1
ATOM 814 N N . ASP A 1 117 ? 17.222 -7.841 -25.121 1.00 92.62 117 ASP A N 1
ATOM 815 C CA . ASP A 1 117 ? 17.901 -8.795 -24.232 1.00 92.62 117 ASP A CA 1
ATOM 816 C C . ASP A 1 117 ? 17.129 -10.118 -24.054 1.00 92.62 117 ASP A C 1
ATOM 818 O O . ASP A 1 117 ? 17.567 -11.019 -23.326 1.00 92.62 117 ASP A O 1
ATOM 822 N N . GLY A 1 118 ? 15.989 -10.269 -24.734 1.00 90.44 118 GLY A N 1
ATOM 823 C CA . GLY A 1 118 ? 15.121 -11.443 -24.692 1.00 90.44 118 GLY A CA 1
ATOM 824 C C . GLY A 1 118 ? 14.369 -11.604 -23.369 1.00 90.44 118 GLY A C 1
ATOM 825 O O . GLY A 1 118 ? 13.865 -12.691 -23.061 1.00 90.44 118 GLY A O 1
ATOM 826 N N . VAL A 1 119 ? 14.311 -10.558 -22.547 1.00 87.88 119 VAL A N 1
ATOM 827 C CA . VAL A 1 119 ? 13.904 -10.605 -21.144 1.00 87.88 119 VAL A CA 1
ATOM 828 C C . VAL A 1 119 ? 12.598 -9.788 -21.025 1.00 87.88 119 VAL A C 1
ATOM 830 O O . VAL A 1 119 ? 12.575 -8.614 -20.736 1.00 87.88 119 VAL A O 1
ATOM 833 N N . THR A 1 120 ? 11.430 -10.435 -21.162 1.00 84.12 120 THR A N 1
ATOM 834 C CA . THR A 1 120 ? 10.071 -9.829 -21.351 1.00 84.12 120 THR A CA 1
ATOM 835 C C . THR A 1 120 ? 9.643 -8.661 -20.436 1.00 84.12 120 THR A C 1
ATOM 837 O O . THR A 1 120 ? 8.713 -7.933 -20.758 1.00 84.12 120 THR A O 1
ATOM 840 N N . CYS A 1 121 ? 10.292 -8.490 -19.287 1.00 90.06 121 CYS A N 1
ATOM 841 C CA . CYS A 1 121 ? 10.004 -7.420 -18.320 1.00 90.06 121 CYS A CA 1
ATOM 842 C C . CYS A 1 121 ? 11.121 -6.378 -18.206 1.00 90.06 121 CYS A C 1
ATOM 844 O O . CYS A 1 121 ? 11.245 -5.729 -17.169 1.00 90.06 121 CYS A O 1
ATOM 846 N N . THR A 1 122 ? 11.952 -6.236 -19.230 1.00 92.12 122 THR A N 1
ATOM 847 C CA . THR A 1 122 ? 12.846 -5.094 -19.414 1.00 92.12 122 THR A CA 1
ATOM 848 C C . THR A 1 122 ? 12.337 -4.245 -20.569 1.00 92.12 122 THR A C 1
ATOM 850 O O . THR A 1 122 ? 11.767 -4.732 -21.541 1.00 92.12 122 THR A O 1
ATOM 853 N N . ALA A 1 123 ? 12.456 -2.935 -20.402 1.00 93.06 123 ALA A N 1
ATOM 854 C CA . ALA A 1 123 ? 12.377 -1.983 -21.481 1.00 93.06 123 ALA A CA 1
ATOM 855 C C . ALA A 1 123 ? 13.795 -1.800 -22.009 1.00 93.06 123 ALA A C 1
ATOM 857 O O . ALA A 1 123 ? 14.665 -1.282 -21.294 1.00 93.06 123 ALA A O 1
ATOM 858 N N . ASP A 1 124 ? 13.979 -2.238 -23.245 1.00 95.19 124 ASP A N 1
ATOM 859 C CA . ASP A 1 124 ? 15.227 -2.141 -23.978 1.00 95.19 124 ASP A CA 1
ATOM 860 C C . ASP A 1 124 ? 15.291 -0.811 -24.714 1.00 95.19 124 ASP A C 1
ATOM 862 O O . ASP A 1 124 ? 14.379 -0.428 -25.454 1.00 95.19 124 ASP A O 1
ATOM 866 N N . ALA A 1 125 ? 16.372 -0.080 -24.489 1.00 95.00 125 ALA A N 1
ATOM 867 C CA . ALA A 1 125 ? 16.625 1.189 -25.142 1.00 95.00 125 ALA A CA 1
ATOM 868 C C . ALA A 1 125 ? 18.105 1.311 -25.474 1.00 95.00 125 ALA A C 1
ATOM 870 O O . ALA A 1 125 ? 18.961 0.858 -24.714 1.00 95.00 125 ALA A O 1
ATOM 871 N N . CYS A 1 126 ? 18.402 1.969 -26.587 1.00 96.19 126 CYS A N 1
ATOM 872 C CA . CYS A 1 126 ? 19.769 2.293 -26.945 1.00 96.19 126 CYS A CA 1
ATOM 873 C C . CYS A 1 126 ? 20.086 3.737 -26.540 1.00 96.19 126 CYS A C 1
ATOM 875 O O . CYS A 1 126 ? 19.396 4.672 -26.953 1.00 96.19 126 CYS A O 1
ATOM 877 N N . ASP A 1 127 ? 21.095 3.903 -25.688 1.00 95.50 127 ASP A N 1
ATOM 878 C CA . ASP A 1 127 ? 21.690 5.191 -25.352 1.00 95.50 127 ASP A CA 1
ATOM 879 C C . ASP A 1 127 ? 22.815 5.499 -26.357 1.00 95.50 127 ASP A C 1
ATOM 881 O O . ASP A 1 127 ? 23.749 4.700 -26.451 1.00 95.50 127 ASP A O 1
ATOM 885 N N . PRO A 1 128 ? 22.784 6.644 -27.066 1.00 92.62 128 PRO A N 1
ATOM 886 C CA . PRO A 1 128 ? 23.749 6.963 -28.123 1.00 92.62 128 PRO A CA 1
ATOM 887 C C . PRO A 1 128 ? 25.221 6.919 -27.707 1.00 92.62 128 PRO A C 1
ATOM 889 O O . PRO A 1 128 ? 26.099 6.763 -28.544 1.00 92.62 128 PRO A O 1
ATOM 892 N N . VAL A 1 129 ? 25.515 7.054 -26.410 1.00 92.44 129 VAL A N 1
ATOM 893 C CA . VAL A 1 129 ? 26.889 7.072 -25.891 1.00 92.44 129 VAL A CA 1
ATOM 894 C C . VAL A 1 129 ? 27.255 5.745 -25.230 1.00 92.44 129 VAL A C 1
ATOM 896 O O . VAL A 1 129 ? 28.376 5.260 -25.376 1.00 92.44 129 VAL A O 1
ATOM 899 N N . ASN A 1 130 ? 26.335 5.173 -24.454 1.00 93.06 130 ASN A N 1
ATOM 900 C CA . ASN A 1 130 ? 26.594 4.022 -23.589 1.00 93.06 130 ASN A CA 1
ATOM 901 C C . ASN A 1 130 ? 26.126 2.686 -24.189 1.00 93.06 130 ASN A C 1
ATOM 903 O O . ASN A 1 130 ? 26.462 1.635 -23.643 1.00 93.06 130 ASN A O 1
ATOM 907 N N . GLY A 1 131 ? 25.384 2.708 -25.297 1.00 93.44 131 GLY A N 1
ATOM 908 C CA . GLY A 1 131 ? 24.839 1.525 -25.955 1.00 93.44 131 GLY A CA 1
ATOM 909 C C . GLY A 1 131 ? 23.571 1.010 -25.286 1.00 93.44 131 GLY A C 1
ATOM 910 O O . GLY A 1 131 ? 22.749 1.780 -24.790 1.00 93.44 131 GLY A O 1
ATOM 911 N N . CYS A 1 132 ? 23.377 -0.305 -25.299 1.00 96.25 132 CYS A N 1
ATOM 912 C CA . CYS A 1 132 ? 22.140 -0.904 -24.813 1.00 96.25 132 CYS A CA 1
ATOM 913 C C . CYS A 1 132 ? 21.939 -0.725 -23.306 1.00 96.25 132 CYS A C 1
ATOM 915 O O . CYS A 1 132 ? 22.829 -0.954 -22.485 1.00 96.25 132 CYS A O 1
ATOM 917 N N . THR A 1 133 ? 20.716 -0.352 -22.951 1.00 96.44 133 THR A N 1
ATOM 918 C CA . THR A 1 133 ? 20.228 -0.216 -21.586 1.00 96.44 133 THR A CA 1
ATOM 919 C C . THR A 1 133 ? 18.954 -1.037 -21.435 1.00 96.44 133 THR A C 1
ATOM 921 O O . THR A 1 133 ? 18.076 -0.994 -22.294 1.00 96.44 133 THR A O 1
ATOM 924 N N . HIS A 1 134 ? 18.856 -1.771 -20.327 1.00 94.88 134 HIS A N 1
ATOM 925 C CA . HIS A 1 134 ? 17.729 -2.656 -20.036 1.00 94.88 134 HIS A CA 1
ATOM 926 C C . HIS A 1 134 ? 17.176 -2.279 -18.670 1.00 94.88 134 HIS A C 1
ATOM 928 O O . HIS A 1 134 ? 17.838 -2.447 -17.641 1.00 94.88 134 HIS A O 1
ATOM 934 N N . THR A 1 135 ? 15.979 -1.703 -18.649 1.00 92.81 135 THR A N 1
ATOM 935 C CA . THR A 1 135 ? 15.373 -1.191 -17.414 1.00 92.81 135 THR A CA 1
ATOM 936 C C . THR A 1 135 ? 14.148 -2.015 -17.039 1.00 92.81 135 THR A C 1
ATOM 938 O O . THR A 1 135 ? 13.288 -2.215 -17.889 1.00 92.81 135 THR A O 1
ATOM 941 N N . PRO A 1 136 ? 14.021 -2.518 -15.797 1.00 90.81 136 PRO A N 1
ATOM 942 C CA . PRO A 1 136 ? 12.839 -3.278 -15.399 1.00 90.81 136 PRO A CA 1
ATOM 943 C C . PRO A 1 136 ? 11.549 -2.476 -15.608 1.00 90.81 136 PRO A C 1
ATOM 945 O O . PRO A 1 136 ? 11.455 -1.329 -15.166 1.00 90.81 136 PRO A O 1
ATOM 948 N N . ILE A 1 137 ? 10.550 -3.082 -16.252 1.00 88.50 137 ILE A N 1
ATOM 949 C CA . ILE A 1 137 ? 9.236 -2.466 -16.467 1.00 88.50 137 ILE A CA 1
ATOM 950 C C . ILE A 1 137 ? 8.439 -2.549 -15.155 1.00 88.50 137 ILE A C 1
ATOM 952 O O . ILE A 1 137 ? 8.141 -3.658 -14.703 1.00 88.50 137 ILE A O 1
ATOM 956 N N . PRO A 1 138 ? 8.050 -1.417 -14.533 1.00 84.06 138 PRO A N 1
ATOM 957 C CA . PRO A 1 138 ? 7.282 -1.439 -13.291 1.00 84.06 138 PRO A CA 1
ATOM 958 C C . PRO A 1 138 ? 5.940 -2.163 -13.458 1.00 84.06 138 PRO A C 1
ATOM 960 O O . PRO A 1 138 ? 5.178 -1.859 -14.375 1.00 84.06 138 PRO A O 1
ATOM 963 N N . GLY A 1 139 ? 5.641 -3.101 -12.556 1.00 80.56 139 GLY A N 1
ATOM 964 C CA . GLY A 1 139 ? 4.406 -3.895 -12.582 1.00 80.56 139 GLY A CA 1
ATOM 965 C C . GLY A 1 139 ? 4.388 -5.034 -13.609 1.00 80.56 139 GLY A C 1
ATOM 966 O O . GLY A 1 139 ? 3.368 -5.716 -13.719 1.00 80.56 139 GLY A O 1
ATOM 967 N N . CYS A 1 140 ? 5.487 -5.248 -14.342 1.00 90.12 140 CYS A N 1
ATOM 968 C CA . CYS A 1 140 ? 5.672 -6.438 -15.165 1.00 90.12 140 CYS A CA 1
ATOM 969 C C . CYS A 1 140 ? 6.222 -7.591 -14.321 1.00 90.12 140 CYS A C 1
ATOM 971 O O . CYS A 1 140 ? 7.112 -7.386 -13.498 1.00 90.12 140 CYS A O 1
ATOM 973 N N . CYS A 1 141 ? 5.734 -8.803 -14.562 1.00 92.44 141 CYS A N 1
ATOM 974 C CA . CYS A 1 141 ? 6.163 -10.007 -13.856 1.00 92.44 141 CYS A CA 1
ATOM 975 C C . CYS A 1 141 ? 6.482 -11.158 -14.812 1.00 92.44 141 CYS A C 1
ATOM 977 O O . CYS A 1 141 ? 5.962 -11.231 -15.929 1.00 92.44 141 CYS A O 1
ATOM 979 N N . ARG A 1 142 ? 7.310 -12.101 -14.354 1.00 91.62 142 ARG A N 1
ATOM 980 C CA . ARG A 1 142 ? 7.577 -13.377 -15.049 1.00 91.62 142 ARG A CA 1
ATOM 981 C C . ARG A 1 142 ? 7.217 -14.598 -14.226 1.00 91.62 142 ARG A C 1
ATOM 983 O O . ARG A 1 142 ? 7.082 -15.691 -14.771 1.00 91.62 142 ARG A O 1
ATOM 990 N N . LYS A 1 143 ? 7.116 -14.415 -12.920 1.00 91.75 143 LYS A N 1
ATOM 991 C CA . LYS A 1 143 ? 6.804 -15.428 -11.921 1.00 91.75 143 LYS A CA 1
ATOM 992 C C . LYS A 1 143 ? 6.073 -14.754 -10.769 1.00 91.75 143 LYS A C 1
ATOM 994 O O . LYS A 1 143 ? 6.136 -13.534 -10.626 1.00 91.75 143 LYS A O 1
ATOM 999 N N . ASP A 1 144 ? 5.393 -15.553 -9.961 1.00 91.81 144 ASP A N 1
ATOM 1000 C CA . ASP A 1 144 ? 4.541 -15.046 -8.885 1.00 91.81 144 ASP A CA 1
ATOM 1001 C C . ASP A 1 144 ? 5.336 -14.207 -7.870 1.00 91.81 144 ASP A C 1
ATOM 1003 O O . ASP A 1 144 ? 4.854 -13.167 -7.438 1.00 91.81 144 ASP A O 1
ATOM 1007 N N . GLU A 1 145 ? 6.597 -14.562 -7.584 1.00 90.50 145 GLU A N 1
ATOM 1008 C CA . GLU A 1 145 ? 7.411 -13.803 -6.619 1.00 90.50 145 GLU A CA 1
ATOM 1009 C C . GLU A 1 145 ? 7.797 -12.393 -7.100 1.00 90.50 145 GLU A C 1
ATOM 1011 O O . GLU A 1 145 ? 8.213 -11.569 -6.292 1.00 90.50 145 GLU A O 1
ATOM 1016 N N . ASP A 1 146 ? 7.677 -12.091 -8.399 1.00 90.19 146 ASP A N 1
ATOM 1017 C CA . ASP A 1 146 ? 7.895 -10.727 -8.904 1.00 90.19 146 ASP A CA 1
ATOM 1018 C C . ASP A 1 146 ? 6.719 -9.795 -8.551 1.00 90.19 146 ASP A C 1
ATOM 1020 O O . ASP A 1 146 ? 6.831 -8.577 -8.695 1.00 90.19 146 ASP A O 1
ATOM 1024 N N . CYS A 1 147 ? 5.589 -10.367 -8.127 1.00 91.81 147 CYS A N 1
ATOM 1025 C CA . CYS A 1 147 ? 4.364 -9.651 -7.795 1.00 91.81 147 CYS A CA 1
ATOM 1026 C C . CYS A 1 147 ? 4.155 -9.424 -6.296 1.00 91.81 147 CYS A C 1
ATOM 1028 O O . CYS A 1 147 ? 3.169 -8.775 -5.960 1.00 91.81 147 CYS A O 1
ATOM 1030 N N . GLU A 1 148 ? 5.036 -9.920 -5.418 1.00 91.44 148 GLU A N 1
ATOM 1031 C CA . GLU A 1 148 ? 4.900 -9.713 -3.970 1.00 91.44 148 GLU A CA 1
ATOM 1032 C C . GLU A 1 148 ? 4.936 -8.214 -3.633 1.00 91.44 148 GLU A C 1
ATOM 1034 O O . GLU A 1 148 ? 5.953 -7.531 -3.803 1.00 91.44 148 GLU A O 1
ATOM 1039 N N . ASP A 1 149 ? 3.825 -7.698 -3.112 1.00 91.19 149 ASP A N 1
ATOM 1040 C CA . ASP A 1 149 ? 3.712 -6.319 -2.627 1.00 91.19 149 ASP A CA 1
ATOM 1041 C C . ASP A 1 149 ? 4.042 -6.186 -1.129 1.00 91.19 149 ASP A C 1
ATOM 1043 O O . ASP A 1 149 ? 4.122 -5.073 -0.602 1.00 91.19 149 ASP A O 1
ATOM 1047 N N . HIS A 1 150 ? 4.336 -7.317 -0.477 1.00 90.44 150 HIS A N 1
ATOM 1048 C CA . HIS A 1 150 ? 4.566 -7.455 0.961 1.00 90.44 150 HIS A CA 1
ATOM 1049 C C . HIS A 1 150 ? 3.384 -6.986 1.823 1.00 90.44 150 HIS A C 1
ATOM 1051 O O . HIS A 1 150 ? 3.586 -6.661 2.997 1.00 90.44 150 HIS A O 1
ATOM 1057 N N . ASP A 1 151 ? 2.173 -6.955 1.269 1.00 94.06 151 ASP A N 1
ATOM 1058 C CA . ASP A 1 151 ? 0.947 -6.725 2.013 1.00 94.06 151 ASP A CA 1
ATOM 1059 C C . ASP A 1 151 ? 0.299 -8.075 2.354 1.00 94.06 151 ASP A C 1
ATOM 1061 O O . ASP A 1 151 ? -0.359 -8.733 1.553 1.00 94.06 151 ASP A O 1
ATOM 1065 N N . ALA A 1 152 ? 0.452 -8.503 3.607 1.00 92.06 152 ALA A N 1
ATOM 1066 C CA . ALA A 1 152 ? -0.160 -9.732 4.105 1.00 92.06 152 ALA A CA 1
ATOM 1067 C C . ALA A 1 152 ? -1.699 -9.741 3.972 1.00 92.06 152 ALA A C 1
ATOM 1069 O O . ALA A 1 152 ? -2.320 -10.802 4.075 1.00 92.06 152 ALA A O 1
ATOM 1070 N N . CYS A 1 153 ? -2.323 -8.579 3.757 1.00 94.56 153 CYS A N 1
ATOM 1071 C CA . CYS A 1 153 ? -3.763 -8.415 3.633 1.00 94.56 153 CYS A CA 1
ATOM 1072 C C . CYS A 1 153 ? -4.292 -8.630 2.216 1.00 94.56 153 CYS A C 1
ATOM 1074 O O . CYS A 1 153 ? -5.502 -8.803 2.057 1.00 94.56 153 CYS A O 1
ATOM 1076 N N . THR A 1 154 ? -3.455 -8.612 1.181 1.00 92.12 154 THR A N 1
ATOM 1077 C CA . THR A 1 154 ? -3.881 -8.797 -0.221 1.00 92.12 154 THR A CA 1
ATOM 1078 C C . THR A 1 154 ? -3.740 -10.232 -0.711 1.00 92.12 154 THR A C 1
ATOM 1080 O O . THR A 1 154 ? -4.183 -10.549 -1.815 1.00 92.12 154 THR A O 1
ATOM 1083 N N . GLY A 1 155 ? -3.267 -11.133 0.151 1.00 88.88 155 GLY A N 1
ATOM 1084 C CA . GLY A 1 155 ? -3.168 -12.557 -0.134 1.00 88.88 155 GLY A CA 1
ATOM 1085 C C . GLY A 1 155 ? -1.870 -12.897 -0.858 1.00 88.88 155 GLY A C 1
ATOM 1086 O O . GLY A 1 155 ? -0.833 -12.330 -0.562 1.00 88.88 155 GLY A O 1
ATOM 1087 N N . ILE A 1 156 ? -1.915 -13.898 -1.741 1.00 90.50 156 ILE A N 1
ATOM 1088 C CA . ILE A 1 156 ? -0.771 -14.262 -2.588 1.00 90.50 156 ILE A CA 1
ATOM 1089 C C . ILE A 1 156 ? -1.042 -13.718 -3.986 1.00 90.50 156 ILE A C 1
ATOM 1091 O O . ILE A 1 156 ? -2.006 -14.137 -4.639 1.00 90.50 156 ILE A O 1
ATOM 1095 N N . GLU A 1 157 ? -0.194 -12.806 -4.443 1.00 93.81 157 GLU A N 1
ATOM 1096 C CA . GLU A 1 157 ? -0.228 -12.273 -5.796 1.00 93.81 157 GLU A CA 1
ATOM 1097 C C . GLU A 1 157 ? 0.259 -13.325 -6.797 1.00 93.81 157 GLU A C 1
ATOM 1099 O O . GLU A 1 157 ? 1.137 -14.142 -6.525 1.00 93.81 157 GLU A O 1
ATOM 1104 N N . THR A 1 158 ? -0.332 -13.315 -7.989 1.00 94.00 158 THR A N 1
ATOM 1105 C CA . THR A 1 158 ? 0.027 -14.250 -9.062 1.00 94.00 158 THR A CA 1
ATOM 1106 C C . THR A 1 158 ? 0.384 -13.500 -10.327 1.00 94.00 158 THR A C 1
ATOM 1108 O O . THR A 1 158 ? -0.213 -12.472 -10.655 1.00 94.00 158 THR A O 1
ATOM 1111 N N . CYS A 1 159 ? 1.345 -14.029 -11.069 1.00 94.44 159 CYS A N 1
ATOM 1112 C CA . CYS A 1 159 ? 1.749 -13.484 -12.345 1.00 94.44 159 CYS A CA 1
ATOM 1113 C C . CYS A 1 159 ? 0.981 -14.153 -13.485 1.00 94.44 159 CYS A C 1
ATOM 1115 O O . CYS A 1 159 ? 1.070 -15.364 -13.706 1.00 94.44 159 CYS A O 1
ATOM 1117 N N . ASP A 1 160 ? 0.266 -13.360 -14.281 1.00 92.50 160 ASP A N 1
ATOM 1118 C CA . ASP A 1 160 ? -0.196 -13.824 -15.585 1.00 92.50 160 ASP A CA 1
ATOM 1119 C C . ASP A 1 160 ? 0.980 -13.794 -16.564 1.00 92.50 160 ASP A C 1
ATOM 1121 O O . ASP A 1 160 ? 1.244 -12.782 -17.209 1.00 92.50 160 ASP A O 1
ATOM 1125 N N . VAL A 1 161 ? 1.696 -14.914 -16.672 1.00 88.81 161 VAL A N 1
ATOM 1126 C CA . VAL A 1 161 ? 2.890 -15.031 -17.525 1.00 88.81 161 VAL A CA 1
ATOM 1127 C C . VAL A 1 161 ? 2.613 -14.786 -19.012 1.00 88.81 161 VAL A C 1
ATOM 1129 O O . VAL A 1 161 ? 3.544 -14.515 -19.764 1.00 88.81 161 VAL A O 1
ATOM 1132 N N . ALA A 1 162 ? 1.355 -14.891 -19.461 1.00 88.06 162 ALA A N 1
ATOM 1133 C CA . ALA A 1 162 ? 0.999 -14.644 -20.856 1.00 88.06 162 ALA A CA 1
ATOM 1134 C C . ALA A 1 162 ? 0.898 -13.145 -21.166 1.00 88.06 162 ALA A C 1
ATOM 1136 O O . ALA A 1 162 ? 1.170 -12.734 -22.293 1.00 88.06 162 ALA A O 1
ATOM 1137 N N . THR A 1 163 ? 0.500 -12.336 -20.184 1.00 87.62 163 THR A N 1
ATOM 1138 C CA . THR A 1 163 ? 0.371 -10.877 -20.319 1.00 87.62 163 THR A CA 1
ATOM 1139 C C . THR A 1 163 ? 1.474 -10.106 -19.598 1.00 87.62 163 THR A C 1
ATOM 1141 O O . THR A 1 163 ? 1.590 -8.902 -19.804 1.00 87.62 163 THR A O 1
ATOM 1144 N N . GLY A 1 164 ? 2.267 -10.774 -18.757 1.00 89.50 164 GLY A N 1
ATOM 1145 C CA . GLY A 1 164 ? 3.278 -10.167 -17.894 1.00 89.50 164 GLY A CA 1
ATOM 1146 C C . GLY A 1 164 ? 2.685 -9.304 -16.781 1.00 89.50 164 GLY A C 1
ATOM 1147 O O . GLY A 1 164 ? 3.363 -8.408 -16.300 1.00 89.50 164 GLY A O 1
ATOM 1148 N N . THR A 1 165 ? 1.420 -9.509 -16.396 1.00 91.19 165 THR A N 1
ATOM 1149 C CA . THR A 1 165 ? 0.720 -8.634 -15.437 1.00 91.19 165 THR A CA 1
ATOM 1150 C C . THR A 1 165 ? 0.463 -9.324 -14.105 1.00 91.19 165 THR A C 1
ATOM 1152 O O . THR A 1 165 ? -0.091 -10.427 -14.083 1.00 91.19 165 THR A O 1
ATOM 1155 N N . CYS A 1 166 ? 0.752 -8.632 -13.004 1.00 92.62 166 CYS A N 1
ATOM 1156 C CA . CYS A 1 166 ? 0.405 -9.092 -11.663 1.00 92.62 166 CYS A CA 1
ATOM 1157 C C . CYS A 1 166 ? -1.103 -9.041 -11.403 1.00 92.62 166 CYS A C 1
ATOM 1159 O O . CYS A 1 166 ? -1.791 -8.076 -11.749 1.00 92.62 166 CYS A O 1
ATOM 1161 N N . ARG A 1 167 ? -1.615 -10.084 -10.757 1.00 92.06 167 ARG A N 1
ATOM 1162 C CA . ARG A 1 167 ? -2.984 -10.187 -10.258 1.00 92.06 167 ARG A CA 1
ATOM 1163 C C . ARG A 1 167 ? -2.939 -10.270 -8.741 1.00 92.06 167 ARG A C 1
ATOM 1165 O O . ARG A 1 167 ? -2.311 -11.178 -8.202 1.00 92.06 167 ARG A O 1
ATOM 1172 N N . ALA A 1 168 ? -3.634 -9.341 -8.091 1.00 89.56 168 ALA A N 1
ATOM 1173 C CA . ALA A 1 168 ? -3.783 -9.342 -6.643 1.00 89.56 168 ALA A CA 1
ATOM 1174 C C . ALA A 1 168 ? -4.467 -10.628 -6.160 1.00 89.56 168 ALA A C 1
ATOM 1176 O O . ALA A 1 168 ? -5.336 -11.178 -6.854 1.00 89.56 168 ALA A O 1
ATOM 1177 N N . GLY A 1 169 ? -4.074 -11.085 -4.975 1.00 89.94 169 GLY A N 1
ATOM 1178 C CA . GLY A 1 169 ? -4.728 -12.191 -4.298 1.00 89.94 169 GLY A CA 1
ATOM 1179 C C . GLY A 1 169 ? -6.123 -11.826 -3.779 1.00 89.94 169 GLY A C 1
ATOM 1180 O O . GLY A 1 169 ? -6.678 -10.750 -4.024 1.00 89.94 169 GLY A O 1
ATOM 1181 N N . ALA A 1 170 ? -6.729 -12.776 -3.069 1.00 90.62 170 ALA A N 1
ATOM 1182 C CA . ALA A 1 170 ? -7.950 -12.512 -2.323 1.00 90.62 170 ALA A CA 1
ATOM 1183 C C . ALA A 1 170 ? -7.603 -11.800 -1.012 1.00 90.62 170 ALA A C 1
ATOM 1185 O O . ALA A 1 170 ? -6.675 -12.212 -0.319 1.00 90.62 170 ALA A O 1
ATOM 1186 N N . HIS A 1 171 ? -8.389 -10.778 -0.666 1.00 91.62 171 HIS A N 1
ATOM 1187 C CA . HIS A 1 171 ? -8.225 -10.068 0.596 1.00 91.62 171 HIS A CA 1
ATOM 1188 C C . HIS A 1 171 ? -8.328 -11.032 1.784 1.00 91.62 171 HIS A C 1
ATOM 1190 O O . HIS A 1 171 ? -9.215 -11.893 1.805 1.00 91.62 171 HIS A O 1
ATOM 1196 N N . LEU A 1 172 ? -7.425 -10.878 2.751 1.00 92.81 172 LEU A N 1
ATOM 1197 C CA . LEU A 1 172 ? -7.409 -11.682 3.963 1.00 92.81 172 LEU A CA 1
ATOM 1198 C C . LEU A 1 172 ? -8.576 -11.273 4.869 1.00 92.81 172 LEU A C 1
ATOM 1200 O O . LEU A 1 172 ? -8.666 -10.124 5.296 1.00 92.81 172 LEU A O 1
ATOM 1204 N N . ASP A 1 173 ? -9.463 -12.224 5.151 1.00 94.38 173 ASP A N 1
ATOM 1205 C CA . ASP A 1 173 ? -10.515 -12.054 6.149 1.00 94.38 173 ASP A CA 1
ATOM 1206 C C . ASP A 1 173 ? -9.923 -12.271 7.545 1.00 94.38 173 ASP A C 1
ATOM 1208 O O . ASP A 1 173 ? -9.353 -13.330 7.821 1.00 94.38 173 ASP A O 1
ATOM 1212 N N . CYS A 1 174 ? -10.014 -11.242 8.384 1.00 95.81 174 CYS A N 1
ATOM 1213 C CA . CYS A 1 174 ? -9.460 -11.227 9.734 1.00 95.81 174 CYS A CA 1
ATOM 1214 C C . CYS A 1 174 ? -10.534 -11.269 10.821 1.00 95.81 174 CYS A C 1
ATOM 1216 O O . CYS A 1 174 ? -10.189 -11.029 11.971 1.00 95.81 174 CYS A O 1
ATOM 1218 N N . ASP A 1 175 ? -11.795 -11.542 10.482 1.00 94.75 175 ASP A N 1
ATOM 1219 C CA . ASP A 1 175 ? -12.844 -11.767 11.480 1.00 94.75 175 ASP A CA 1
ATOM 1220 C C . ASP A 1 175 ? -12.512 -13.024 12.310 1.00 94.75 175 ASP A C 1
ATOM 1222 O O . ASP A 1 175 ? -12.342 -14.114 11.748 1.00 94.75 175 ASP A O 1
ATOM 1226 N N . ASP A 1 176 ? -12.349 -12.881 13.630 1.00 95.00 176 ASP A N 1
ATOM 1227 C CA . ASP A 1 176 ? -12.108 -14.011 14.543 1.00 95.00 176 ASP A CA 1
ATOM 1228 C C . ASP A 1 176 ? -13.381 -14.561 15.203 1.00 95.00 176 ASP A C 1
ATOM 1230 O O . ASP A 1 176 ? -13.300 -15.426 16.084 1.00 95.00 176 ASP A O 1
ATOM 1234 N N . ASP A 1 177 ? -14.550 -14.112 14.738 1.00 94.44 177 ASP A N 1
ATOM 1235 C CA . ASP A 1 177 ? -15.872 -14.392 15.295 1.00 94.44 177 ASP A CA 1
ATOM 1236 C C . ASP A 1 177 ? -16.040 -13.919 16.762 1.00 94.44 177 ASP A C 1
ATOM 1238 O O . ASP A 1 177 ? -17.037 -14.274 17.408 1.00 94.44 177 ASP A O 1
ATOM 1242 N N . ASP A 1 178 ? -15.110 -13.127 17.320 1.00 93.12 178 ASP A N 1
ATOM 1243 C CA . ASP A 1 178 ? -15.219 -12.548 18.661 1.00 93.12 178 ASP A CA 1
ATOM 1244 C C . ASP A 1 178 ? -15.829 -11.139 18.588 1.00 93.12 178 ASP A C 1
ATOM 1246 O O . ASP A 1 178 ? -15.215 -10.148 18.213 1.00 93.12 178 ASP A O 1
ATOM 1250 N N . ALA A 1 179 ? -17.077 -11.000 19.033 1.00 90.75 179 ALA A N 1
ATOM 1251 C CA . ALA A 1 179 ? -17.763 -9.707 19.042 1.00 90.75 179 ALA A CA 1
ATOM 1252 C C . ALA A 1 179 ? -17.123 -8.656 19.981 1.00 90.75 179 ALA A C 1
ATOM 1254 O O . ALA A 1 179 ? -17.591 -7.512 20.037 1.00 90.75 179 ALA A O 1
ATOM 1255 N N . CYS A 1 180 ? -16.117 -9.046 20.764 1.00 92.44 180 CYS A N 1
ATOM 1256 C CA . CYS A 1 180 ? -15.395 -8.216 21.719 1.00 92.44 180 CYS A CA 1
ATOM 1257 C C . CYS A 1 180 ? -14.023 -7.769 21.230 1.00 92.44 180 CYS A C 1
ATOM 1259 O O . CYS A 1 180 ? -13.352 -7.019 21.949 1.00 92.44 180 CYS A O 1
ATOM 1261 N N . THR A 1 181 ? -13.611 -8.174 20.036 1.00 92.88 181 THR A N 1
ATOM 1262 C CA . THR A 1 181 ? -12.390 -7.716 19.384 1.00 92.88 181 THR A CA 1
ATOM 1263 C C . THR A 1 181 ? -12.723 -6.666 18.325 1.00 92.88 181 THR A C 1
ATOM 1265 O O . THR A 1 181 ? -13.831 -6.547 17.801 1.00 92.88 181 THR A O 1
ATOM 1268 N N . GLU A 1 182 ? -11.761 -5.787 18.076 1.00 92.44 182 GLU A N 1
ATOM 1269 C CA . GLU A 1 182 ? -11.694 -5.015 16.849 1.00 92.44 182 GLU A CA 1
ATOM 1270 C C . GLU A 1 182 ? -10.652 -5.676 15.955 1.00 92.44 182 GLU A C 1
ATOM 1272 O O . GLU A 1 182 ? -9.445 -5.635 16.242 1.00 92.44 182 GLU A O 1
ATOM 1277 N N . ASP A 1 183 ? -11.150 -6.277 14.882 1.00 95.06 183 ASP A N 1
ATOM 1278 C CA . ASP A 1 183 ? -10.345 -6.963 13.892 1.00 95.06 183 ASP A CA 1
ATOM 1279 C C . ASP A 1 183 ? -9.857 -5.992 12.836 1.00 95.06 183 ASP A C 1
ATOM 1281 O O . ASP A 1 183 ? -10.605 -5.205 12.248 1.00 95.06 183 ASP A O 1
ATOM 1285 N N . ARG A 1 184 ? -8.558 -6.053 12.576 1.00 95.12 184 ARG A N 1
ATOM 1286 C CA . ARG A 1 184 ? -7.946 -5.331 11.472 1.00 95.12 184 ARG A CA 1
ATOM 1287 C C . ARG A 1 184 ? -6.895 -6.191 10.814 1.00 95.12 184 ARG A C 1
ATOM 1289 O O . ARG A 1 184 ? -6.229 -6.994 11.465 1.00 95.12 184 ARG A O 1
ATOM 1296 N N . CYS A 1 185 ? -6.685 -5.931 9.536 1.00 96.62 185 CYS A N 1
ATOM 1297 C CA . CYS A 1 185 ? -5.518 -6.435 8.851 1.00 96.62 185 CYS A CA 1
ATOM 1298 C C . CYS A 1 185 ? -4.418 -5.367 8.843 1.00 96.62 185 CYS A C 1
ATOM 1300 O O . CYS A 1 185 ? -4.654 -4.214 8.474 1.00 96.62 185 CYS A O 1
ATOM 1302 N N . ASP A 1 186 ? -3.231 -5.744 9.303 1.00 96.06 186 ASP A N 1
ATOM 1303 C CA . ASP A 1 186 ? -2.009 -4.957 9.200 1.00 96.06 186 ASP A CA 1
ATOM 1304 C C . ASP A 1 186 ? -1.147 -5.517 8.067 1.00 96.06 186 ASP A C 1
ATOM 1306 O O . ASP A 1 186 ? -0.845 -6.708 8.053 1.00 96.06 186 ASP A O 1
ATOM 1310 N N . ALA A 1 187 ? -0.725 -4.658 7.139 1.00 93.69 187 ALA A N 1
ATOM 1311 C CA . ALA A 1 187 ? -0.005 -5.093 5.944 1.00 93.69 187 ALA A CA 1
ATOM 1312 C C . ALA A 1 187 ? 1.288 -5.868 6.257 1.00 93.69 187 ALA A C 1
ATOM 1314 O O . ALA A 1 187 ? 1.673 -6.755 5.505 1.00 93.69 187 ALA A O 1
ATOM 1315 N N . ALA A 1 188 ? 1.955 -5.582 7.382 1.00 93.25 188 ALA A N 1
ATOM 1316 C CA . ALA A 1 188 ? 3.198 -6.254 7.754 1.00 93.25 188 ALA A CA 1
ATOM 1317 C C . ALA A 1 188 ? 2.976 -7.463 8.675 1.00 93.25 188 ALA A C 1
ATOM 1319 O O . ALA A 1 188 ? 3.735 -8.432 8.623 1.00 93.25 188 ALA A O 1
ATOM 1320 N N . GLN A 1 189 ? 1.992 -7.391 9.572 1.00 93.62 189 GLN A N 1
ATOM 1321 C CA . GLN A 1 189 ? 1.772 -8.389 10.622 1.00 93.62 189 GLN A CA 1
ATOM 1322 C C . GLN A 1 189 ? 0.636 -9.376 10.315 1.00 93.62 189 GLN A C 1
ATOM 1324 O O . GLN A 1 189 ? 0.534 -10.395 10.998 1.00 93.62 189 GLN A O 1
ATOM 1329 N N . GLY A 1 190 ? -0.193 -9.102 9.307 1.00 93.88 190 GLY A N 1
ATOM 1330 C CA . GLY A 1 190 ? -1.409 -9.851 9.003 1.00 93.88 190 GLY A CA 1
ATOM 1331 C C . GLY A 1 190 ? -2.556 -9.495 9.951 1.00 93.88 190 GLY A C 1
ATOM 1332 O O . GLY A 1 190 ? -2.705 -8.346 10.369 1.00 93.88 190 GLY A O 1
ATOM 1333 N N . CYS A 1 191 ? -3.387 -10.480 10.292 1.00 96.62 191 CYS A N 1
ATOM 1334 C CA . CYS A 1 191 ? -4.544 -10.258 11.156 1.00 96.62 191 CYS A CA 1
ATOM 1335 C C . CYS A 1 191 ? -4.148 -9.882 12.586 1.00 96.62 191 CYS A C 1
ATOM 1337 O O . CYS A 1 191 ? -3.349 -10.559 13.239 1.00 96.62 191 CYS A O 1
ATOM 1339 N N . LEU A 1 192 ? -4.742 -8.795 13.072 1.00 97.12 192 LEU A N 1
ATOM 1340 C CA . LEU A 1 192 ? -4.610 -8.300 14.431 1.00 97.12 192 LEU A CA 1
ATOM 1341 C C . LEU A 1 192 ? -5.999 -8.158 15.051 1.00 97.12 192 LEU A C 1
ATOM 1343 O O . LEU A 1 192 ? -6.811 -7.365 14.578 1.00 97.12 192 LEU A O 1
ATOM 1347 N N . HIS A 1 193 ? -6.197 -8.837 16.175 1.00 95.44 193 HIS A N 1
ATOM 1348 C CA . HIS A 1 193 ? -7.427 -8.802 16.964 1.00 95.44 193 HIS A CA 1
ATOM 1349 C C . HIS A 1 193 ? -7.136 -8.031 18.249 1.00 95.44 193 HIS A C 1
ATOM 1351 O O . HIS A 1 193 ? -6.242 -8.397 19.021 1.00 95.44 193 HIS A O 1
ATOM 1357 N N . THR A 1 194 ? -7.789 -6.887 18.450 1.00 93.44 194 THR A N 1
ATOM 1358 C CA . THR A 1 194 ? -7.557 -6.046 19.634 1.00 93.44 194 THR A CA 1
ATOM 1359 C C . THR A 1 194 ? -8.793 -5.999 20.506 1.00 93.44 194 THR A C 1
ATOM 1361 O O . THR A 1 194 ? -9.840 -5.557 20.064 1.00 93.44 194 THR A O 1
ATOM 1364 N N . GLU A 1 195 ? -8.642 -6.393 21.768 1.00 90.81 195 GLU A N 1
ATOM 1365 C CA . GLU A 1 195 ? -9.697 -6.320 22.782 1.00 90.81 195 GLU A CA 1
ATOM 1366 C C . GLU A 1 195 ? -10.365 -4.935 22.821 1.00 90.81 195 GLU A C 1
ATOM 1368 O O . GLU A 1 195 ? -9.729 -3.930 23.158 1.00 90.81 195 GLU A O 1
ATOM 1373 N N . ASN A 1 196 ? -11.666 -4.894 22.535 1.00 84.38 196 ASN A N 1
ATOM 1374 C CA . ASN A 1 196 ? -12.499 -3.694 22.515 1.00 84.38 196 ASN A CA 1
ATOM 1375 C C . ASN A 1 196 ? -13.661 -3.786 23.518 1.00 84.38 196 ASN A C 1
ATOM 1377 O O . ASN A 1 196 ? -14.818 -3.468 23.244 1.00 84.38 196 ASN A O 1
ATOM 1381 N N . THR A 1 197 ? -13.344 -4.169 24.753 1.00 74.38 197 THR A N 1
ATOM 1382 C CA . THR A 1 197 ? -14.331 -4.208 25.845 1.00 74.38 197 THR A CA 1
ATOM 1383 C C . THR A 1 197 ? -14.795 -2.816 26.296 1.00 74.38 197 THR A C 1
ATOM 1385 O O . THR A 1 197 ? -15.873 -2.681 26.873 1.00 74.38 197 THR A O 1
ATOM 1388 N N . ALA A 1 198 ? -14.021 -1.763 26.005 1.00 67.88 198 ALA A N 1
ATOM 1389 C CA . ALA A 1 198 ? -14.368 -0.379 26.337 1.00 67.88 198 ALA A CA 1
ATOM 1390 C C . ALA A 1 198 ? -15.552 0.166 25.514 1.00 67.88 198 ALA A C 1
ATOM 1392 O O . ALA A 1 198 ? -16.214 1.104 25.956 1.00 67.88 198 ALA A O 1
ATOM 1393 N N . GLY A 1 199 ? -15.844 -0.426 24.349 1.00 72.56 199 GLY A N 1
ATOM 1394 C CA . GLY A 1 199 ? -17.008 -0.079 23.529 1.00 72.56 199 GLY A CA 1
ATOM 1395 C C . GLY A 1 199 ? -18.353 -0.500 24.132 1.00 72.56 199 GLY A C 1
ATOM 1396 O O . GLY A 1 199 ? -19.391 -0.024 23.675 1.00 72.56 199 GLY A O 1
ATOM 1397 N N . CYS A 1 200 ? -18.349 -1.351 25.162 1.00 86.06 200 CYS A N 1
ATOM 1398 C CA . CYS A 1 200 ? -19.565 -1.860 25.791 1.00 86.06 200 CYS A CA 1
ATOM 1399 C C . CYS A 1 200 ? -20.060 -1.048 26.995 1.00 86.06 200 CYS A C 1
ATOM 1401 O O . CYS A 1 200 ? -20.991 -1.505 27.637 1.00 86.06 200 CYS A O 1
ATOM 1403 N N . ASP A 1 201 ? -19.494 0.116 27.324 1.00 86.00 201 ASP A N 1
ATOM 1404 C CA . ASP A 1 201 ? -20.041 0.988 28.383 1.00 86.00 201 ASP A CA 1
ATOM 1405 C C . ASP A 1 201 ? -21.307 1.715 27.878 1.00 86.00 201 ASP A C 1
ATOM 1407 O O . ASP A 1 201 ? -21.230 2.548 26.968 1.00 86.00 201 ASP A O 1
ATOM 1411 N N . ASP A 1 202 ? -22.483 1.426 28.447 1.00 83.88 202 ASP A N 1
ATOM 1412 C CA . ASP A 1 202 ? -23.743 2.106 28.087 1.00 83.88 202 ASP A CA 1
ATOM 1413 C C . ASP A 1 202 ? -23.940 3.452 28.810 1.00 83.88 202 ASP A C 1
ATOM 1415 O O . ASP A 1 202 ? -24.954 4.142 28.623 1.00 83.88 202 ASP A O 1
ATOM 1419 N N . GLY A 1 203 ? -22.979 3.848 29.647 1.00 81.00 203 GLY A N 1
ATOM 1420 C CA . GLY A 1 203 ? -23.016 5.053 30.462 1.00 81.00 203 GLY A CA 1
ATOM 1421 C C . GLY A 1 203 ? -24.036 4.995 31.601 1.00 81.00 203 GLY A C 1
ATOM 1422 O O . GLY A 1 203 ? -24.262 6.010 32.278 1.00 81.00 203 GLY A O 1
ATOM 1423 N N . ASN A 1 204 ? -24.677 3.851 31.840 1.00 78.50 204 ASN A N 1
ATOM 1424 C CA . ASN A 1 204 ? -25.623 3.657 32.919 1.00 78.50 204 ASN A CA 1
ATOM 1425 C C . ASN A 1 204 ? -24.901 3.085 34.151 1.00 78.50 204 ASN A C 1
ATOM 1427 O O . ASN A 1 204 ? -24.587 1.904 34.224 1.00 78.50 204 ASN A O 1
ATOM 1431 N N . PRO A 1 205 ? -24.758 3.857 35.242 1.00 74.69 205 PRO A N 1
ATOM 1432 C CA . PRO A 1 205 ? -24.081 3.379 36.452 1.00 74.69 205 PRO A CA 1
ATOM 1433 C C . PRO A 1 205 ? -24.849 2.264 37.191 1.00 74.69 205 PRO A C 1
ATOM 1435 O O . PRO A 1 205 ? -24.455 1.859 38.286 1.00 74.69 205 PRO A O 1
ATOM 1438 N N . CYS A 1 206 ? -26.013 1.864 36.674 1.00 81.88 206 CYS A N 1
ATOM 1439 C CA . CYS A 1 206 ? -26.881 0.816 37.192 1.00 81.88 206 CYS A CA 1
ATOM 1440 C C . CYS A 1 206 ? -26.759 -0.513 36.463 1.00 81.88 206 CYS A C 1
ATOM 1442 O O . CYS A 1 206 ? -27.477 -1.447 36.833 1.00 81.88 206 CYS A O 1
ATOM 1444 N N . THR A 1 207 ? -25.894 -0.603 35.470 1.00 84.12 207 THR A N 1
ATOM 1445 C CA . THR A 1 207 ? -25.548 -1.836 34.782 1.00 84.12 207 THR A CA 1
ATOM 1446 C C . THR A 1 207 ? -24.079 -2.154 35.037 1.00 84.12 207 THR A C 1
ATOM 1448 O O . THR A 1 207 ? -23.270 -1.282 35.348 1.00 84.12 207 THR A O 1
ATOM 1451 N N . ALA A 1 208 ? -23.791 -3.447 35.087 1.00 85.94 208 ALA A N 1
ATOM 1452 C CA . ALA A 1 208 ? -22.457 -3.989 34.986 1.00 85.94 208 ALA A CA 1
ATOM 1453 C C . ALA A 1 208 ? -22.319 -4.442 33.539 1.00 85.94 208 ALA A C 1
ATOM 1455 O O . ALA A 1 208 ? -23.013 -5.372 33.104 1.00 85.94 208 ALA A O 1
ATOM 1456 N N . ASP A 1 209 ? -21.464 -3.734 32.824 1.00 88.69 209 ASP A N 1
ATOM 1457 C CA . ASP A 1 209 ? -21.312 -3.894 31.395 1.00 88.69 209 ASP A CA 1
ATOM 1458 C C . ASP A 1 209 ? -20.147 -4.836 31.133 1.00 88.69 209 ASP A C 1
ATOM 1460 O O . ASP A 1 209 ? -19.078 -4.746 31.744 1.00 88.69 209 ASP A O 1
ATOM 1464 N N . SER A 1 210 ? -20.381 -5.799 30.259 1.00 89.00 210 SER A N 1
ATOM 1465 C CA . SER A 1 210 ? -19.403 -6.812 29.889 1.00 89.00 210 SER A CA 1
ATOM 1466 C C . SER A 1 210 ? -19.565 -7.129 28.421 1.00 89.00 210 SER A C 1
ATOM 1468 O O . SER A 1 210 ? -20.673 -7.052 27.898 1.00 89.00 210 SER A O 1
ATOM 1470 N N . CYS A 1 211 ? -18.480 -7.516 27.771 1.00 92.44 211 CYS A N 1
ATOM 1471 C CA . CYS A 1 211 ? -18.560 -8.073 26.438 1.00 92.44 211 CYS A CA 1
ATOM 1472 C C . CYS A 1 211 ? -18.503 -9.604 26.516 1.00 92.44 211 CYS A C 1
ATOM 1474 O O . CYS A 1 211 ? -17.673 -10.159 27.239 1.00 92.44 211 CYS A O 1
ATOM 1476 N N . ASP A 1 212 ? -19.427 -10.269 25.830 1.00 90.94 212 ASP A N 1
ATOM 1477 C CA . ASP A 1 212 ? -19.462 -11.714 25.636 1.00 90.94 212 ASP A CA 1
ATOM 1478 C C . ASP A 1 212 ? -19.045 -12.030 24.190 1.00 90.94 212 ASP A C 1
ATOM 1480 O O . ASP A 1 212 ? -19.719 -11.560 23.274 1.00 90.94 212 ASP A O 1
ATOM 1484 N N . PRO A 1 213 ? -17.997 -12.841 23.959 1.00 90.12 213 PRO A N 1
ATOM 1485 C CA . PRO A 1 213 ? -17.468 -13.090 22.616 1.00 90.12 213 PRO A CA 1
ATOM 1486 C C . PRO A 1 213 ? -18.497 -13.558 21.587 1.00 90.12 213 PRO A C 1
ATOM 1488 O O . PRO A 1 213 ? -18.404 -13.243 20.410 1.00 90.12 213 PRO A O 1
ATOM 1491 N N . SER A 1 214 ? -19.522 -14.297 22.021 1.00 91.75 214 SER A N 1
ATOM 1492 C CA . SER A 1 214 ? -20.536 -14.856 21.121 1.00 91.75 214 SER A CA 1
ATOM 1493 C C . SER A 1 214 ? -21.744 -13.946 20.904 1.00 91.75 214 SER A C 1
ATOM 1495 O O . SER A 1 214 ? -22.497 -14.142 19.950 1.00 91.75 214 SER A O 1
ATOM 1497 N N . SER A 1 215 ? -22.009 -13.013 21.819 1.00 89.12 215 SER A N 1
ATOM 1498 C CA . SER A 1 215 ? -23.230 -12.197 21.812 1.00 89.12 215 SER A CA 1
ATOM 1499 C C . SER A 1 215 ? -22.995 -10.686 21.861 1.00 89.12 215 SER A C 1
ATOM 1501 O O . SER A 1 215 ? -23.959 -9.925 21.748 1.00 89.12 215 SER A O 1
ATOM 1503 N N . GLY A 1 216 ? -21.741 -10.245 21.960 1.00 89.75 216 GLY A N 1
ATOM 1504 C CA . GLY A 1 216 ? -21.335 -8.847 22.033 1.00 89.75 216 GLY A CA 1
ATOM 1505 C C . GLY A 1 216 ? -21.615 -8.228 23.401 1.00 89.75 216 GLY A C 1
ATOM 1506 O O . GLY A 1 216 ? -21.479 -8.868 24.443 1.00 89.75 216 GLY A O 1
ATOM 1507 N N . CYS A 1 217 ? -22.001 -6.953 23.423 1.00 91.06 217 CYS A N 1
ATOM 1508 C CA . CYS A 1 217 ? -22.217 -6.235 24.677 1.00 91.06 217 CYS A CA 1
ATOM 1509 C C . CYS A 1 217 ? -23.429 -6.760 25.463 1.00 91.06 217 CYS A C 1
ATOM 1511 O O . CYS A 1 217 ? -24.572 -6.750 24.996 1.00 91.06 217 CYS A O 1
ATOM 1513 N N . VAL A 1 218 ? -23.180 -7.148 26.712 1.00 91.94 218 VAL A N 1
ATOM 1514 C CA . VAL A 1 218 ? -24.168 -7.608 27.685 1.00 91.94 218 VAL A CA 1
ATOM 1515 C C . VAL A 1 218 ? -24.209 -6.642 28.867 1.00 91.94 218 VAL A C 1
ATOM 1517 O O . VAL A 1 218 ? -23.213 -6.439 29.560 1.00 91.94 218 VAL A O 1
ATOM 1520 N N . PHE A 1 219 ? -25.403 -6.114 29.143 1.00 90.44 219 PHE A N 1
ATOM 1521 C CA . PHE A 1 219 ? -25.657 -5.145 30.213 1.00 90.44 219 PHE A CA 1
ATOM 1522 C C . PHE A 1 219 ? -26.478 -5.803 31.322 1.00 90.44 219 PHE A C 1
ATOM 1524 O O . PHE A 1 219 ? -27.696 -5.988 31.204 1.00 90.44 219 PHE A O 1
ATOM 1531 N N . GLN A 1 220 ? -25.829 -6.205 32.412 1.00 87.00 220 GLN A N 1
ATOM 1532 C C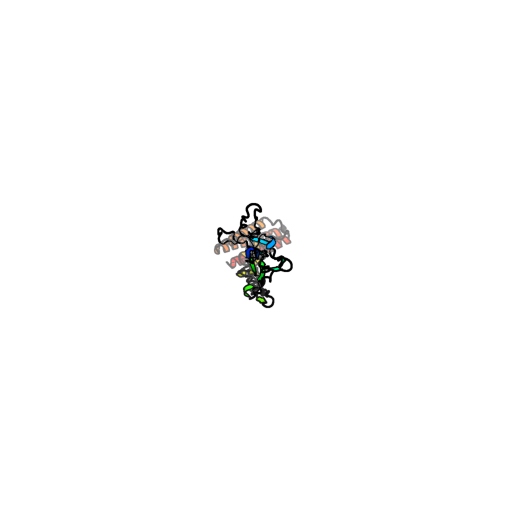A . GLN A 1 220 ? -26.521 -6.858 33.524 1.00 87.00 220 GLN A CA 1
ATOM 1533 C C . GLN A 1 220 ? -26.868 -5.844 34.612 1.00 87.00 220 GLN A C 1
ATOM 1535 O O . GLN A 1 220 ? -26.052 -4.985 34.913 1.00 87.00 220 GLN A O 1
ATOM 1540 N N . PRO A 1 221 ? -28.042 -5.920 35.267 1.00 84.44 221 PRO A N 1
ATOM 1541 C CA . PRO A 1 221 ? -28.342 -5.033 36.383 1.00 84.44 221 PRO A CA 1
ATOM 1542 C C . PRO A 1 221 ? -27.254 -5.112 37.457 1.00 84.44 221 PRO A C 1
ATOM 1544 O O . PRO A 1 221 ? -26.959 -6.197 37.968 1.00 84.44 221 PRO A O 1
ATOM 1547 N N . ALA A 1 222 ? -26.702 -3.957 37.829 1.00 82.69 222 ALA A N 1
ATOM 1548 C CA . ALA A 1 222 ? -25.676 -3.859 38.852 1.00 82.69 222 ALA A CA 1
ATOM 1549 C C . ALA A 1 222 ? -26.156 -4.546 40.136 1.00 82.69 222 ALA A C 1
ATOM 1551 O O . ALA A 1 222 ? -27.316 -4.422 40.551 1.00 82.69 222 ALA A O 1
ATOM 1552 N N . SER A 1 223 ? -25.251 -5.270 40.789 1.00 79.94 223 SER A N 1
ATOM 1553 C CA . SER A 1 223 ? -25.532 -6.007 42.020 1.00 79.94 223 SER A CA 1
ATOM 1554 C C . SER A 1 223 ? -24.691 -5.468 43.183 1.00 79.94 223 SER A C 1
ATOM 1556 O O . SER A 1 223 ? -23.853 -4.579 43.026 1.00 79.94 223 SER A O 1
ATOM 1558 N N . GLY A 1 224 ? -24.962 -5.929 44.405 1.00 80.19 224 GLY A N 1
ATOM 1559 C CA . GLY A 1 224 ? -24.131 -5.576 45.555 1.00 80.19 224 GLY A CA 1
ATOM 1560 C C . GLY A 1 224 ? -24.055 -4.065 45.848 1.00 80.19 224 GLY A C 1
ATOM 1561 O O . GLY A 1 224 ? -25.074 -3.385 46.005 1.00 80.19 224 GLY A O 1
ATOM 1562 N N . PHE A 1 225 ? -22.831 -3.552 46.000 1.00 77.31 225 PHE A N 1
ATOM 1563 C CA . PHE A 1 225 ? -22.566 -2.141 46.301 1.00 77.31 225 PHE A CA 1
ATOM 1564 C C . PHE A 1 225 ? -22.813 -1.214 45.105 1.00 77.31 225 PHE A C 1
ATOM 1566 O O . PHE A 1 225 ? -23.234 -0.071 45.313 1.00 77.31 225 PHE A O 1
ATOM 1573 N N . GLU A 1 226 ? -22.615 -1.697 43.879 1.00 77.62 226 GLU A N 1
ATOM 1574 C CA . GLU A 1 226 ? -22.857 -0.934 42.651 1.00 77.62 226 GLU A CA 1
ATOM 1575 C C . GLU A 1 226 ? -24.348 -0.654 42.479 1.00 77.62 226 GLU A C 1
ATOM 1577 O O . GLU A 1 226 ? -24.725 0.500 42.305 1.00 77.62 226 GLU A O 1
ATOM 1582 N N . ALA A 1 227 ? -25.215 -1.641 42.738 1.00 77.50 227 ALA A N 1
ATOM 1583 C CA . ALA A 1 227 ? -26.672 -1.457 42.762 1.00 77.50 227 ALA A CA 1
ATOM 1584 C C . ALA A 1 227 ? -27.121 -0.327 43.708 1.00 77.50 227 ALA A C 1
ATOM 1586 O O . ALA A 1 227 ? -28.004 0.481 43.406 1.00 77.50 227 ALA A O 1
ATOM 1587 N N . VAL A 1 228 ? -26.517 -0.262 44.899 1.00 77.62 228 VAL A N 1
ATOM 1588 C CA . VAL A 1 228 ? -26.852 0.758 45.902 1.00 77.62 228 VAL A CA 1
ATOM 1589 C C . VAL A 1 228 ? -26.285 2.122 45.507 1.00 77.62 228 VAL A C 1
ATOM 1591 O O . VAL A 1 228 ? -26.925 3.145 45.761 1.00 77.62 228 VAL A O 1
ATOM 1594 N N . THR A 1 229 ? -25.118 2.151 44.869 1.00 77.25 229 THR A N 1
ATOM 1595 C CA . THR A 1 229 ? -24.485 3.379 44.375 1.00 77.25 229 THR A CA 1
ATOM 1596 C C . THR A 1 229 ? -25.268 3.953 43.196 1.00 77.25 229 THR A C 1
ATOM 1598 O O . THR A 1 229 ? -25.659 5.119 43.259 1.00 77.25 229 THR A O 1
ATOM 1601 N N . CYS A 1 230 ? -25.635 3.115 42.225 1.00 78.62 230 CYS A N 1
ATOM 1602 C CA . CYS A 1 230 ? -26.619 3.375 41.177 1.00 78.62 230 CYS A CA 1
ATOM 1603 C C . CYS A 1 230 ? -27.868 4.046 41.740 1.00 78.62 230 CYS A C 1
ATOM 1605 O O . CYS A 1 230 ? -28.192 5.170 41.362 1.00 78.62 230 CYS A O 1
ATOM 1607 N N . LEU A 1 231 ? -28.538 3.412 42.710 1.00 74.62 231 LEU A N 1
ATOM 1608 C CA . LEU A 1 231 ? -29.762 3.960 43.283 1.00 74.62 231 LEU A CA 1
ATOM 1609 C C . LEU A 1 231 ? -29.517 5.320 43.930 1.00 74.62 231 LEU A C 1
ATOM 1611 O O . LEU A 1 231 ? -30.414 6.145 43.929 1.00 74.62 231 LEU A O 1
ATOM 1615 N N . LEU A 1 232 ? -28.341 5.604 44.486 1.00 73.31 232 LEU A N 1
ATOM 1616 C CA . LEU A 1 232 ? -28.028 6.913 45.068 1.00 73.31 232 LEU A CA 1
ATOM 1617 C C . LEU A 1 232 ? -27.701 7.994 44.026 1.00 73.31 232 LEU A C 1
ATOM 1619 O O . LEU A 1 232 ? -27.858 9.181 44.340 1.00 73.31 232 LEU A O 1
ATOM 1623 N N . VAL A 1 233 ? -27.232 7.604 42.839 1.00 70.75 233 VAL A N 1
ATOM 1624 C CA . VAL A 1 233 ? -26.926 8.490 41.704 1.00 70.75 233 VAL A CA 1
ATOM 1625 C C . VAL A 1 233 ? -28.191 8.772 40.888 1.00 70.75 233 VAL A C 1
ATOM 1627 O O . VAL A 1 233 ? -28.516 9.936 40.666 1.00 70.75 233 VAL A O 1
ATOM 1630 N N . THR A 1 234 ? -28.977 7.748 40.553 1.00 66.50 234 THR A N 1
ATOM 1631 C CA . THR A 1 234 ? -30.256 7.880 39.831 1.00 66.50 234 THR A CA 1
ATOM 1632 C C . THR A 1 234 ? -31.388 8.399 40.716 1.00 66.50 234 THR A C 1
ATOM 1634 O O . THR A 1 234 ? -32.282 9.092 40.243 1.00 66.50 234 THR A O 1
ATOM 1637 N N . SER A 1 235 ? -31.320 8.199 42.042 1.00 62.50 235 SER A N 1
ATOM 1638 C CA . SER A 1 235 ? -32.217 8.887 42.990 1.00 62.50 235 SER A CA 1
ATOM 1639 C C . SER A 1 235 ? -31.844 10.354 43.209 1.00 62.50 235 SER A C 1
ATOM 1641 O O . SER A 1 235 ? -32.273 10.942 44.210 1.00 62.50 235 SER A O 1
ATOM 1643 N N . THR A 1 236 ? -31.108 10.992 42.293 1.00 55.72 236 THR A N 1
ATOM 1644 C CA . THR A 1 236 ? -31.057 12.456 42.171 1.00 55.72 236 THR A CA 1
ATOM 1645 C C . THR A 1 236 ? -32.413 13.015 41.725 1.00 55.72 236 THR A C 1
ATOM 1647 O O . THR A 1 236 ? -32.495 13.824 40.822 1.00 55.72 236 THR A O 1
ATOM 1650 N N . LEU A 1 237 ? -33.483 12.629 42.431 1.00 51.25 237 LEU A N 1
ATOM 1651 C CA . LEU A 1 237 ? -34.786 13.281 42.489 1.00 51.25 237 LEU A CA 1
ATOM 1652 C C . LEU A 1 237 ? -35.212 13.898 41.152 1.00 51.25 237 LEU A C 1
ATOM 1654 O O . LEU A 1 237 ? -35.545 15.082 41.096 1.00 51.25 237 LEU A O 1
ATOM 1658 N N . GLU A 1 238 ? -35.301 13.091 40.100 1.00 48.75 238 GLU A N 1
ATOM 1659 C CA . GLU A 1 238 ? -36.439 13.301 39.224 1.00 48.75 238 GLU A CA 1
ATOM 1660 C C . GLU A 1 238 ? -37.677 12.941 40.064 1.00 48.75 238 GLU A C 1
ATOM 1662 O O . GLU A 1 238 ? -37.786 11.821 40.570 1.00 48.75 238 GLU A O 1
ATOM 1667 N N . PRO A 1 239 ? -38.574 13.900 40.350 1.00 48.72 239 PRO A N 1
ATOM 1668 C CA . PRO A 1 239 ? -38.944 14.963 39.433 1.00 48.72 239 PRO A CA 1
ATOM 1669 C C . PRO A 1 239 ? -38.828 16.361 40.067 1.00 48.72 239 PRO A C 1
ATOM 1671 O O . PRO A 1 239 ? -38.890 16.545 41.289 1.00 48.72 239 PRO A O 1
ATOM 1674 N N . ALA A 1 240 ? -38.854 17.388 39.220 1.00 54.34 240 ALA A N 1
ATOM 1675 C CA . ALA A 1 240 ? -39.169 18.775 39.585 1.00 54.34 240 ALA A CA 1
ATOM 1676 C C . ALA A 1 240 ? -40.414 18.940 40.509 1.00 54.34 240 ALA A C 1
ATOM 1678 O O . ALA A 1 240 ? -40.610 19.990 41.113 1.00 54.34 240 ALA A O 1
ATOM 1679 N N . VAL A 1 241 ? -41.225 17.888 40.679 1.00 60.97 241 VAL A N 1
ATOM 1680 C CA . VAL A 1 241 ? -42.465 17.786 41.471 1.00 60.97 241 VAL A CA 1
ATOM 1681 C C . VAL A 1 241 ? -42.275 17.947 42.990 1.00 60.97 241 VAL A C 1
ATOM 1683 O O . VAL A 1 241 ? -43.241 18.243 43.693 1.00 60.97 241 VAL A O 1
ATOM 1686 N N . CYS A 1 242 ? -41.072 17.738 43.535 1.00 68.56 242 CYS A N 1
ATOM 1687 C CA . CYS A 1 242 ? -40.855 17.690 44.990 1.00 68.56 242 CYS A CA 1
ATOM 1688 C C . CYS A 1 242 ? -39.747 18.647 45.460 1.00 68.56 242 CYS A C 1
ATOM 1690 O O . CYS A 1 242 ? -38.964 18.323 46.355 1.00 68.56 242 CYS A O 1
ATOM 1692 N N . ARG A 1 243 ? -39.672 19.839 44.847 1.00 73.81 243 ARG A N 1
ATOM 1693 C CA . ARG A 1 243 ? -38.750 20.912 45.241 1.00 73.81 243 ARG A CA 1
ATOM 1694 C C . ARG A 1 243 ? -39.486 22.083 45.922 1.00 73.81 243 ARG A C 1
ATOM 1696 O O . ARG A 1 243 ? -40.464 22.570 45.364 1.00 73.81 243 ARG A O 1
ATOM 1703 N N . PRO A 1 244 ? -39.007 22.565 47.088 1.00 74.88 244 PRO A N 1
ATOM 1704 C CA . PRO A 1 244 ? -37.906 22.015 47.879 1.00 74.88 244 PRO A CA 1
ATOM 1705 C C . PRO A 1 244 ? -38.341 20.805 48.727 1.00 74.88 244 PRO A C 1
ATOM 1707 O O . PRO A 1 244 ? -39.404 20.801 49.349 1.00 74.88 244 PRO A O 1
ATOM 1710 N N . VAL A 1 245 ? -37.474 19.791 48.818 1.00 80.75 245 VAL A N 1
ATOM 1711 C CA . VAL A 1 245 ? -37.649 18.695 49.783 1.00 80.75 245 VAL A CA 1
ATOM 1712 C C . VAL A 1 245 ? -37.541 19.277 51.198 1.00 80.75 245 VAL A C 1
ATOM 1714 O O . VAL A 1 245 ? -36.602 20.030 51.470 1.00 80.75 245 VAL A O 1
ATOM 1717 N N . PRO A 1 246 ? -38.435 18.921 52.140 1.00 86.31 246 PRO A N 1
ATOM 1718 C CA . PRO A 1 246 ? -38.346 19.406 53.512 1.00 86.31 246 PRO A CA 1
ATOM 1719 C C . PRO A 1 246 ? -36.967 19.141 54.124 1.00 86.31 246 PRO A C 1
ATOM 1721 O O . PRO A 1 246 ? -36.497 17.999 54.120 1.00 86.31 246 PRO A O 1
ATOM 1724 N N . ALA A 1 247 ? -36.356 20.173 54.717 1.00 86.75 247 ALA A N 1
ATOM 1725 C CA . ALA A 1 247 ? -34.967 20.152 55.193 1.00 86.75 247 ALA A CA 1
ATOM 1726 C C . ALA A 1 247 ? -34.630 18.909 56.033 1.00 86.75 247 ALA A C 1
ATOM 1728 O O . ALA A 1 247 ? -33.629 18.240 55.807 1.00 86.75 247 ALA A O 1
ATOM 1729 N N . LYS A 1 248 ? -35.529 18.516 56.944 1.00 88.31 248 LYS A N 1
ATOM 1730 C CA . LYS A 1 248 ? -35.347 17.328 57.790 1.00 88.31 248 LYS A CA 1
ATOM 1731 C C . LYS A 1 248 ? -35.225 16.019 57.000 1.00 88.31 248 LYS A C 1
ATOM 1733 O O . LYS A 1 248 ? -34.497 15.125 57.422 1.00 88.31 248 LYS A O 1
ATOM 1738 N N . ILE A 1 249 ? -35.961 15.876 55.899 1.00 87.44 249 ILE A N 1
ATOM 1739 C CA . ILE A 1 249 ? -35.908 14.693 55.030 1.00 87.44 249 ILE A CA 1
ATOM 1740 C C . ILE A 1 249 ? -34.612 14.730 54.215 1.00 87.44 249 ILE A C 1
ATOM 1742 O O . ILE A 1 249 ? -33.905 13.725 54.181 1.00 87.44 249 ILE A O 1
ATOM 1746 N N . ALA A 1 250 ? -34.251 15.898 53.674 1.00 86.38 250 ALA A N 1
ATOM 1747 C CA . ALA A 1 250 ? -33.004 16.102 52.940 1.00 86.38 250 ALA A CA 1
ATOM 1748 C C . ALA A 1 250 ? -31.763 15.779 53.797 1.00 86.38 250 ALA A C 1
ATOM 1750 O O . ALA A 1 250 ? -30.905 15.011 53.369 1.00 86.38 250 ALA A O 1
ATOM 1751 N N . THR A 1 251 ? -31.699 16.250 55.049 1.00 89.94 251 THR A N 1
ATOM 1752 C CA . THR A 1 251 ? -30.595 15.929 55.974 1.00 89.94 251 THR A CA 1
ATOM 1753 C C . THR A 1 251 ? -30.499 14.430 56.264 1.00 89.94 251 THR A C 1
ATOM 1755 O O . THR A 1 251 ? -29.404 13.881 56.370 1.00 89.94 251 THR A O 1
ATOM 1758 N N . LEU A 1 252 ? -31.637 13.739 56.401 1.00 91.38 252 LEU A N 1
ATOM 1759 C CA . LEU A 1 252 ? -31.645 12.292 56.625 1.00 91.38 252 LEU A CA 1
ATOM 1760 C C . LEU A 1 252 ? -31.163 11.527 55.386 1.00 91.38 252 LEU A C 1
ATOM 1762 O O . LEU A 1 252 ? -30.396 10.579 55.536 1.00 91.38 252 LEU A O 1
ATOM 1766 N N . MET A 1 253 ? -31.568 11.947 54.187 1.00 86.62 253 MET A N 1
ATOM 1767 C CA . MET A 1 253 ? -31.087 11.369 52.929 1.00 86.62 253 MET A CA 1
ATOM 1768 C C . MET A 1 253 ? -29.581 11.592 52.752 1.00 86.62 253 MET A C 1
ATOM 1770 O O . MET A 1 253 ? -28.856 10.631 52.514 1.00 86.62 253 MET A O 1
ATOM 1774 N N . ALA A 1 254 ? -29.087 12.813 52.982 1.00 88.19 254 ALA A N 1
ATOM 1775 C CA . ALA A 1 254 ? -27.658 13.130 52.918 1.00 88.19 254 ALA A CA 1
ATOM 1776 C C . ALA A 1 254 ? -26.835 12.297 53.915 1.00 88.19 254 ALA A C 1
ATOM 1778 O O . ALA A 1 254 ? -25.795 11.737 53.569 1.00 88.19 254 ALA A O 1
ATOM 1779 N N . ARG A 1 255 ? -27.334 12.135 55.148 1.00 91.31 255 ARG A N 1
ATOM 1780 C CA . ARG A 1 255 ? -26.686 11.291 56.159 1.00 91.31 255 ARG A CA 1
ATOM 1781 C C . ARG A 1 255 ? -26.667 9.817 55.759 1.00 91.31 255 ARG A C 1
ATOM 1783 O O . ARG A 1 255 ? -25.656 9.159 55.975 1.00 91.31 255 ARG A O 1
ATOM 1790 N N . ALA A 1 256 ? -27.762 9.296 55.205 1.00 89.75 256 ALA A N 1
ATOM 1791 C CA . ALA A 1 256 ? -27.804 7.923 54.710 1.00 89.75 256 ALA A CA 1
ATOM 1792 C C . ALA A 1 256 ? -26.821 7.721 53.545 1.00 89.75 256 ALA A C 1
ATOM 1794 O O . ALA A 1 256 ? -26.079 6.746 53.563 1.00 89.75 256 ALA A O 1
ATOM 1795 N N . LYS A 1 257 ? -26.749 8.675 52.605 1.00 87.81 257 LYS A N 1
ATOM 1796 C CA . LYS A 1 257 ? -25.796 8.664 51.485 1.00 87.81 257 LYS A CA 1
ATOM 1797 C C . LYS A 1 257 ? -24.348 8.624 51.974 1.00 87.81 257 LYS A C 1
ATOM 1799 O O . LYS A 1 257 ? -23.600 7.753 51.558 1.00 87.81 257 LYS A O 1
ATOM 1804 N N . SER A 1 258 ? -23.979 9.488 52.922 1.00 89.06 258 SER A N 1
ATOM 1805 C CA . SER A 1 258 ? -22.638 9.479 53.529 1.00 89.06 258 SER A CA 1
ATOM 1806 C C . SER A 1 258 ? -22.323 8.152 54.234 1.00 89.06 258 SER A C 1
ATOM 1808 O O . SER A 1 258 ? -21.232 7.618 54.080 1.00 89.06 258 SER A O 1
ATOM 1810 N N . GLN A 1 259 ? -23.284 7.574 54.963 1.00 91.38 259 GLN A N 1
ATOM 1811 C CA . GLN A 1 259 ? -23.097 6.277 55.627 1.00 91.38 259 GLN A CA 1
ATOM 1812 C C . GLN A 1 259 ? -22.875 5.127 54.641 1.00 91.38 259 GLN A C 1
ATOM 1814 O O . GLN A 1 259 ? -22.097 4.227 54.942 1.00 91.38 259 GLN A O 1
ATOM 1819 N N . ILE A 1 260 ? -23.570 5.148 53.503 1.00 88.12 260 ILE A N 1
ATOM 1820 C CA . ILE A 1 260 ? -23.414 4.149 52.445 1.00 88.12 260 ILE A CA 1
ATOM 1821 C C . ILE A 1 260 ? -22.081 4.348 51.727 1.00 88.12 260 ILE A C 1
ATOM 1823 O O . ILE A 1 260 ? -21.358 3.378 51.575 1.00 88.12 260 ILE A O 1
ATOM 1827 N N . ALA A 1 261 ? -21.714 5.584 51.379 1.00 87.06 261 ALA A N 1
ATOM 1828 C CA . ALA A 1 261 ? -20.439 5.882 50.728 1.00 87.06 261 ALA A CA 1
ATOM 1829 C C . ALA A 1 261 ? -19.243 5.372 51.550 1.00 87.06 261 ALA A C 1
ATOM 1831 O O . ALA A 1 261 ? -18.390 4.667 51.030 1.00 87.06 261 ALA A O 1
ATOM 1832 N N . VAL A 1 262 ? -19.234 5.623 52.865 1.00 89.12 262 VAL A N 1
ATOM 1833 C CA . VAL A 1 262 ? -18.180 5.105 53.758 1.00 89.12 262 VAL A CA 1
ATOM 1834 C C . VAL A 1 262 ? -18.206 3.574 53.855 1.00 89.12 262 VAL A C 1
ATOM 1836 O O . VAL A 1 262 ? -17.168 2.961 54.073 1.00 89.12 262 VAL A O 1
ATOM 1839 N N . ALA A 1 263 ? -19.376 2.940 53.713 1.00 88.12 263 ALA A N 1
ATOM 1840 C CA . ALA A 1 263 ? -19.463 1.482 53.671 1.00 88.12 263 ALA A CA 1
ATOM 1841 C C . ALA A 1 263 ? -18.911 0.914 52.354 1.00 88.12 263 ALA A C 1
ATOM 1843 O O . ALA A 1 263 ? -18.231 -0.098 52.392 1.00 88.12 263 ALA A O 1
ATOM 1844 N N . VAL A 1 264 ? -19.172 1.565 51.219 1.00 84.50 264 VAL A N 1
ATOM 1845 C CA . VAL A 1 264 ? -18.669 1.150 49.899 1.00 84.50 264 VAL A CA 1
ATOM 1846 C C . VAL A 1 264 ? -17.142 1.260 49.837 1.00 84.50 264 VAL A C 1
ATOM 1848 O O . VAL A 1 264 ? -16.489 0.349 49.352 1.00 84.50 264 VAL A O 1
ATOM 1851 N N . SER A 1 265 ? -16.559 2.335 50.377 1.00 84.62 265 SER A N 1
ATOM 1852 C CA . SER A 1 265 ? -15.107 2.578 50.316 1.00 84.62 265 SER A CA 1
ATOM 1853 C C . SER A 1 265 ? -14.274 1.830 51.368 1.00 84.62 265 SER A C 1
ATOM 1855 O O . SER A 1 265 ? -13.057 1.976 51.386 1.00 84.62 265 SER A O 1
ATOM 1857 N N . GLY A 1 266 ? -14.893 1.108 52.304 1.00 84.06 266 GLY A N 1
ATOM 1858 C CA . GLY A 1 266 ? -14.172 0.407 53.372 1.00 84.06 266 GLY A CA 1
ATOM 1859 C C . GLY A 1 266 ? -14.020 -1.082 53.079 1.00 84.06 266 GLY A C 1
ATOM 1860 O O . GLY A 1 266 ? -14.963 -1.687 52.602 1.00 84.06 266 GLY A O 1
ATOM 1861 N N . GLU A 1 267 ? -12.898 -1.700 53.449 1.00 84.25 267 GLU A N 1
ATOM 1862 C CA . GLU A 1 267 ? -12.638 -3.131 53.179 1.00 84.25 267 GLU A CA 1
ATOM 1863 C C . GLU A 1 267 ? -13.156 -4.088 54.273 1.00 84.25 267 GLU A C 1
ATOM 1865 O O . GLU A 1 267 ? -13.230 -5.294 54.070 1.00 84.25 267 GLU A O 1
ATOM 1870 N N . ASN A 1 268 ? -13.518 -3.585 55.463 1.00 91.00 268 ASN A N 1
ATOM 1871 C CA . ASN A 1 268 ? -13.879 -4.428 56.613 1.00 91.00 268 ASN A CA 1
ATOM 1872 C C . ASN A 1 268 ? -15.375 -4.833 56.612 1.00 91.00 268 ASN A C 1
ATOM 1874 O O . ASN A 1 268 ? -16.217 -3.990 56.954 1.00 91.00 268 ASN A O 1
ATOM 1878 N N . PRO A 1 269 ? -15.734 -6.120 56.397 1.00 88.75 269 PRO A N 1
ATOM 1879 C CA . PRO A 1 269 ? -17.132 -6.545 56.231 1.00 88.75 269 PRO A CA 1
ATOM 1880 C C . PRO A 1 269 ? -18.013 -6.297 57.461 1.00 88.75 269 PRO A C 1
ATOM 1882 O O . PRO A 1 269 ? -19.187 -5.928 57.357 1.00 88.75 269 PRO A O 1
ATOM 1885 N N . ARG A 1 270 ? -17.448 -6.428 58.672 1.00 90.94 270 ARG A N 1
ATOM 1886 C CA . ARG A 1 270 ? -18.187 -6.167 59.922 1.00 90.94 270 ARG A CA 1
ATOM 1887 C C . ARG A 1 270 ? -18.566 -4.693 60.035 1.00 90.94 270 ARG A C 1
ATOM 1889 O O . ARG A 1 270 ? -19.688 -4.369 60.439 1.00 90.94 270 ARG A O 1
ATOM 1896 N N . LEU A 1 271 ? -17.642 -3.803 59.671 1.00 90.75 271 LEU A N 1
ATOM 1897 C CA . LEU A 1 271 ? -17.867 -2.360 59.678 1.00 90.75 271 LEU A CA 1
ATOM 1898 C C . LEU A 1 271 ? -18.853 -1.950 58.575 1.00 90.75 271 LEU A C 1
ATOM 1900 O O . LEU A 1 271 ? -19.787 -1.196 58.861 1.00 90.75 271 LEU A O 1
ATOM 1904 N N . GLN A 1 272 ? -18.717 -2.504 57.365 1.00 91.94 272 GLN A N 1
ATOM 1905 C CA . GLN A 1 272 ? -19.653 -2.303 56.253 1.00 91.94 272 GLN A CA 1
ATOM 1906 C C . GLN A 1 272 ? -21.088 -2.670 56.661 1.00 91.94 272 GLN A C 1
ATOM 1908 O O . GLN A 1 272 ? -21.999 -1.839 56.588 1.00 91.94 272 GLN A O 1
ATOM 1913 N N . LYS A 1 273 ? -21.294 -3.871 57.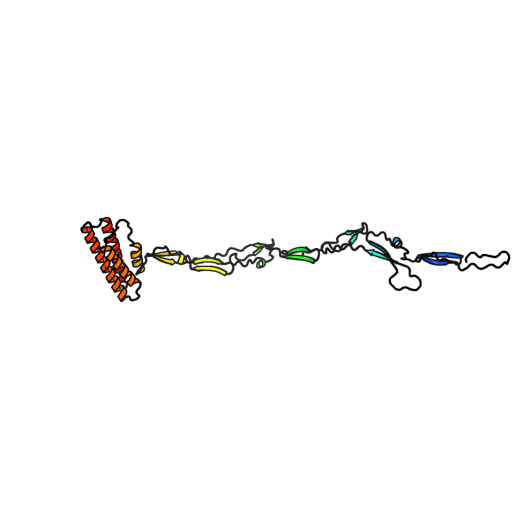219 1.00 92.12 273 LYS A N 1
ATOM 1914 C CA . LYS A 1 273 ? -22.604 -4.341 57.703 1.00 92.12 273 LYS A CA 1
ATOM 1915 C C . LYS A 1 273 ? -23.185 -3.432 58.788 1.00 92.12 273 LYS A C 1
ATOM 1917 O O . LYS A 1 273 ? -24.389 -3.140 58.801 1.00 92.12 273 LYS A O 1
ATOM 1922 N N . GLN A 1 274 ? -22.338 -2.933 59.693 1.00 93.50 274 GLN A N 1
ATOM 1923 C CA . GLN A 1 274 ? -22.745 -1.989 60.735 1.00 93.50 274 GLN A CA 1
ATOM 1924 C C . GLN A 1 274 ? -23.182 -0.636 60.146 1.00 93.50 274 GLN A C 1
ATOM 1926 O O . GLN A 1 274 ? -24.208 -0.087 60.572 1.00 93.50 274 GLN A O 1
ATOM 1931 N N . LEU A 1 275 ? -22.430 -0.097 59.183 1.00 93.50 275 LEU A N 1
ATOM 1932 C CA . LEU A 1 275 ? -22.711 1.170 58.502 1.00 93.50 275 LEU A CA 1
ATOM 1933 C C . LEU A 1 275 ? -23.977 1.088 57.646 1.00 93.50 275 LEU A C 1
ATOM 1935 O O . LEU A 1 275 ? -24.855 1.938 57.808 1.00 93.50 275 LEU A O 1
ATOM 1939 N N . LEU A 1 276 ? -24.158 0.025 56.860 1.00 92.12 276 LEU A N 1
ATOM 1940 C CA . LEU A 1 276 ? -25.394 -0.228 56.107 1.00 92.12 276 LEU A CA 1
ATOM 1941 C C . LEU A 1 276 ? -26.599 -0.377 57.042 1.00 92.12 276 LEU A C 1
ATOM 1943 O O . LEU A 1 276 ? -27.668 0.188 56.805 1.00 92.12 276 LEU A O 1
ATOM 1947 N N . GLY A 1 277 ? -26.424 -1.034 58.194 1.00 93.50 277 GLY A N 1
ATOM 1948 C CA . GLY A 1 277 ? -27.446 -1.080 59.239 1.00 93.50 277 GLY A CA 1
ATOM 1949 C C . GLY A 1 277 ? -27.800 0.304 59.805 1.00 93.50 277 GLY A C 1
ATOM 1950 O O . GLY A 1 277 ? -28.968 0.566 60.115 1.00 93.50 277 GLY A O 1
ATOM 1951 N N . LYS A 1 278 ? -26.821 1.211 59.943 1.00 94.94 278 LYS A N 1
ATOM 1952 C CA . LYS A 1 278 ? -27.056 2.614 60.331 1.00 94.94 278 LYS A CA 1
ATOM 1953 C C . LYS A 1 278 ? -27.789 3.371 59.214 1.00 94.94 278 LYS A C 1
ATOM 1955 O O . LYS A 1 278 ? -28.795 4.007 59.527 1.00 94.94 278 LYS A O 1
ATOM 1960 N N . ALA A 1 279 ? -27.366 3.235 57.959 1.00 92.50 279 ALA A N 1
ATOM 1961 C CA . ALA A 1 279 ? -27.998 3.851 56.791 1.00 92.50 279 ALA A CA 1
ATOM 1962 C C . ALA A 1 279 ? -29.467 3.435 56.637 1.00 92.50 279 ALA A C 1
ATOM 1964 O O . ALA A 1 279 ? -30.348 4.294 56.581 1.00 92.50 279 ALA A O 1
ATOM 1965 N N . MET A 1 280 ? -29.765 2.134 56.709 1.00 93.62 280 MET A N 1
ATOM 1966 C CA . MET A 1 280 ? -31.133 1.604 56.659 1.00 93.62 280 MET A CA 1
ATOM 1967 C C . MET A 1 280 ? -32.025 2.231 57.743 1.00 93.62 280 MET A C 1
ATOM 1969 O O . MET A 1 280 ? -33.162 2.633 57.484 1.00 93.62 280 MET A O 1
ATOM 1973 N N . ARG A 1 281 ? -31.529 2.357 58.983 1.00 95.19 281 ARG A N 1
ATOM 1974 C CA . ARG A 1 281 ? -32.281 3.021 60.064 1.00 95.19 281 ARG A CA 1
ATOM 1975 C C . ARG A 1 281 ? -32.518 4.502 59.763 1.00 95.19 281 ARG A C 1
ATOM 1977 O O . ARG A 1 281 ? -33.601 5.007 60.067 1.00 95.19 281 ARG A O 1
ATOM 1984 N N . THR A 1 282 ? -31.546 5.192 59.171 1.00 94.56 282 THR A N 1
ATOM 1985 C CA . THR A 1 282 ? -31.676 6.591 58.738 1.00 94.56 282 THR A CA 1
ATOM 1986 C C . THR A 1 282 ? -32.745 6.739 57.644 1.00 94.56 282 THR A C 1
ATOM 1988 O O . THR A 1 282 ? -33.616 7.602 57.769 1.00 94.56 282 THR A O 1
ATOM 1991 N N . LEU A 1 283 ? -32.783 5.844 56.653 1.00 92.00 283 LEU A N 1
ATOM 1992 C CA . LEU A 1 283 ? -33.795 5.826 55.585 1.00 92.00 283 LEU A CA 1
ATOM 1993 C C . LEU A 1 283 ? -35.210 5.520 56.109 1.00 92.00 283 LEU A C 1
ATOM 1995 O O . LEU A 1 283 ? -36.177 6.209 55.767 1.00 92.00 283 LEU A O 1
ATOM 1999 N N . LYS A 1 284 ? -35.351 4.567 57.042 1.00 94.38 284 LYS A N 1
ATOM 2000 C CA . LYS A 1 284 ? -36.634 4.302 57.727 1.00 94.38 284 LYS A CA 1
ATOM 2001 C C . LYS A 1 284 ? -37.125 5.527 58.510 1.00 94.38 284 LYS A C 1
ATOM 2003 O O . LYS A 1 284 ? -38.324 5.828 58.515 1.00 94.38 284 LYS A O 1
ATOM 2008 N N . ARG A 1 285 ? -36.214 6.279 59.144 1.00 95.00 285 ARG A N 1
ATOM 2009 C CA . ARG A 1 285 ? -36.538 7.555 59.814 1.00 95.00 285 ARG A CA 1
ATOM 2010 C C . ARG A 1 285 ? -36.983 8.621 58.814 1.00 95.00 285 ARG A C 1
ATOM 2012 O O . ARG A 1 285 ? -37.966 9.306 59.098 1.00 95.00 285 ARG A O 1
ATOM 2019 N N . ALA A 1 286 ? -36.323 8.727 57.661 1.00 91.44 286 ALA A N 1
ATOM 2020 C CA . ALA A 1 286 ? -36.728 9.631 56.584 1.00 91.44 286 ALA A CA 1
ATOM 2021 C C . ALA A 1 286 ? -38.150 9.304 56.112 1.00 91.44 286 ALA A C 1
ATOM 2023 O O . ALA A 1 286 ? -39.013 10.176 56.142 1.00 91.44 286 ALA A O 1
ATOM 2024 N N . THR A 1 287 ? -38.442 8.026 55.852 1.00 92.31 287 THR A N 1
ATOM 2025 C CA . THR A 1 287 ? -39.773 7.550 55.430 1.00 92.31 287 THR A CA 1
ATOM 2026 C C . THR A 1 287 ? -40.858 7.914 56.447 1.00 92.31 287 THR A C 1
ATOM 2028 O O . THR A 1 287 ? -41.932 8.410 56.095 1.00 92.31 287 THR A O 1
ATOM 2031 N N . LYS A 1 288 ? -40.581 7.714 57.744 1.00 93.44 288 LYS A N 1
ATOM 2032 C CA . LYS A 1 288 ? -41.498 8.102 58.828 1.00 93.44 288 LYS A CA 1
ATOM 2033 C C . LYS A 1 288 ? -41.697 9.618 58.887 1.00 93.44 288 LYS A C 1
ATOM 2035 O O . LYS A 1 288 ? -42.810 10.070 59.159 1.00 93.44 288 LYS A O 1
ATOM 2040 N N . SER A 1 289 ? -40.647 10.397 58.633 1.00 90.88 289 SER A N 1
ATOM 2041 C CA . SER A 1 289 ? -40.718 11.858 58.558 1.00 90.88 289 SER A CA 1
ATOM 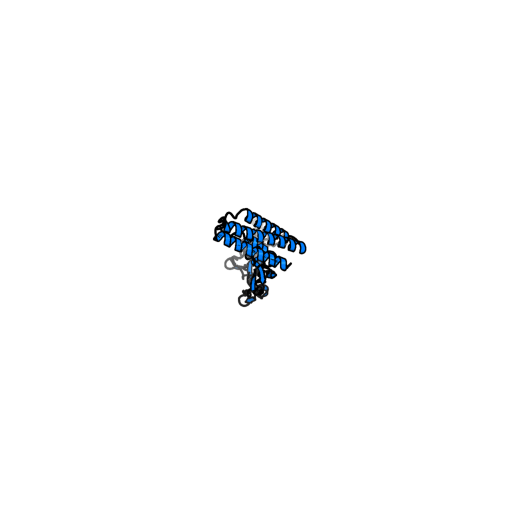2042 C C . SER A 1 289 ? -41.580 12.313 57.377 1.00 90.88 289 SER A C 1
ATOM 2044 O O . SER A 1 289 ? -42.484 13.117 57.587 1.00 90.88 289 SER A O 1
ATOM 2046 N N . THR A 1 290 ? -41.410 11.727 56.188 1.00 89.69 290 THR A N 1
ATOM 2047 C CA . THR A 1 290 ? -42.249 11.985 55.003 1.00 89.69 290 THR A CA 1
ATOM 2048 C C . THR A 1 290 ? -43.725 11.740 55.300 1.00 89.69 290 THR A C 1
ATOM 2050 O O . THR A 1 290 ? -44.558 12.613 55.069 1.00 89.69 290 THR A O 1
ATOM 2053 N N . ARG A 1 291 ? -44.066 10.595 55.913 1.00 90.00 291 ARG A N 1
ATOM 2054 C CA . ARG A 1 291 ? -45.454 10.286 56.312 1.00 90.00 291 ARG A CA 1
ATOM 2055 C C . ARG A 1 291 ? -46.030 11.323 57.282 1.00 90.00 291 ARG A C 1
ATOM 2057 O O . ARG A 1 291 ? -47.203 11.667 57.178 1.00 90.00 291 ARG A O 1
ATOM 2064 N N . ARG A 1 292 ? -45.230 11.815 58.234 1.00 90.25 292 ARG A N 1
ATOM 2065 C CA . ARG A 1 292 ? -45.665 12.825 59.216 1.00 90.25 292 ARG A CA 1
ATOM 2066 C C . ARG A 1 292 ? -45.903 14.191 58.578 1.00 90.25 292 ARG A C 1
ATOM 2068 O O . ARG A 1 292 ? -46.908 14.819 58.892 1.00 90.25 292 ARG A O 1
ATOM 2075 N N . VAL A 1 293 ? -45.005 14.634 57.702 1.00 88.38 293 VAL A N 1
ATOM 2076 C CA . VAL A 1 293 ? -45.132 15.926 57.011 1.00 88.38 293 VAL A CA 1
ATOM 2077 C C . VAL A 1 293 ? -46.310 15.896 56.031 1.00 88.38 293 VAL A C 1
ATOM 2079 O O . VAL A 1 293 ? -47.103 16.833 56.019 1.00 88.38 293 VAL A O 1
ATOM 2082 N N . ALA A 1 294 ? -46.515 14.782 55.319 1.00 87.00 294 ALA A N 1
ATOM 2083 C CA . ALA A 1 294 ? -47.664 14.593 54.432 1.00 87.00 294 ALA A CA 1
ATOM 2084 C C . ALA A 1 294 ? -49.007 14.668 55.183 1.00 87.00 294 ALA A C 1
ATOM 2086 O O . ALA A 1 294 ? -49.921 15.359 54.745 1.00 87.00 294 ALA A O 1
ATOM 2087 N N . LYS A 1 295 ? -49.116 14.040 56.367 1.00 87.00 295 LYS A N 1
ATOM 2088 C CA . LYS A 1 295 ? -50.329 14.117 57.210 1.00 87.00 295 LYS A CA 1
ATOM 2089 C C . LYS A 1 295 ? -50.650 15.533 57.695 1.00 87.00 295 LYS A C 1
ATOM 2091 O O . LYS A 1 295 ? -51.813 15.847 57.906 1.00 87.00 295 LYS A O 1
ATOM 2096 N N . ARG A 1 296 ? -49.635 16.382 57.873 1.00 87.25 296 ARG A N 1
ATOM 2097 C CA . ARG A 1 296 ? -49.797 17.791 58.271 1.00 87.25 296 ARG A CA 1
ATOM 2098 C C . ARG A 1 296 ? -50.042 18.728 57.077 1.00 87.25 296 ARG A C 1
ATOM 2100 O O . ARG A 1 296 ? -49.924 19.933 57.246 1.00 87.25 296 ARG A O 1
ATOM 2107 N N . ARG A 1 297 ? -50.345 18.183 55.887 1.00 75.88 297 ARG A N 1
ATOM 2108 C CA . ARG A 1 297 ? -50.477 18.911 54.607 1.00 75.88 297 ARG A CA 1
ATOM 2109 C C . ARG A 1 297 ? -49.224 19.703 54.192 1.00 75.88 297 ARG A C 1
ATOM 2111 O O . ARG A 1 297 ? -49.313 20.611 53.381 1.00 75.88 297 ARG A O 1
ATOM 2118 N N . GLY A 1 298 ? -48.047 19.342 54.710 1.00 76.38 298 GLY A N 1
ATOM 2119 C CA . GLY A 1 298 ? -46.775 20.003 54.383 1.00 76.38 298 GLY A CA 1
ATOM 2120 C C . GLY A 1 298 ? -46.081 19.477 53.119 1.00 76.38 298 GLY A C 1
ATOM 2121 O O . GLY A 1 298 ? -44.949 19.861 52.857 1.00 76.38 298 GLY A O 1
ATOM 2122 N N . LEU A 1 299 ? -46.713 18.551 52.389 1.00 83.50 299 LEU A N 1
ATOM 2123 C CA . LEU A 1 299 ? -46.249 17.946 51.133 1.00 83.50 299 LEU A CA 1
ATOM 2124 C C . LEU A 1 299 ? -47.474 17.696 50.243 1.00 83.50 299 LEU A C 1
ATOM 2126 O O . LEU A 1 299 ? -48.516 17.281 50.759 1.00 83.50 299 LEU A O 1
ATOM 2130 N N . SER A 1 300 ? -47.342 17.874 48.925 1.00 86.69 300 SER A N 1
ATOM 2131 C CA . SER A 1 300 ? -48.376 17.423 47.986 1.00 86.69 300 SER A CA 1
ATOM 2132 C C . SER A 1 300 ? -48.486 15.887 48.012 1.00 86.69 300 SER A C 1
ATOM 2134 O O . SER A 1 300 ? -47.487 15.213 48.293 1.00 86.69 300 SER A O 1
ATOM 2136 N N . PRO A 1 301 ? -49.663 15.300 47.722 1.00 84.75 301 PRO A N 1
ATOM 2137 C CA . PRO A 1 301 ? -49.823 13.844 47.665 1.00 84.75 301 PRO A CA 1
ATOM 2138 C C . PRO A 1 301 ? -48.820 13.180 46.711 1.00 84.75 301 PRO A C 1
ATOM 2140 O O . PRO A 1 301 ? -48.153 12.220 47.091 1.00 84.75 301 PRO A O 1
ATOM 2143 N N . LEU A 1 302 ? -48.617 13.778 45.532 1.00 83.94 302 LEU A N 1
ATOM 2144 C CA . LEU A 1 302 ? -47.658 13.315 44.524 1.00 83.94 302 LEU A CA 1
ATOM 2145 C C . LEU A 1 302 ? -46.216 13.296 45.057 1.00 83.94 302 LEU A C 1
ATOM 2147 O O . LEU A 1 302 ? -45.524 12.285 44.949 1.00 83.94 302 LEU A O 1
ATOM 2151 N N . CYS A 1 303 ? -45.778 14.379 45.702 1.00 84.62 303 CYS A N 1
ATOM 2152 C CA . CYS A 1 303 ? -44.441 14.501 46.292 1.00 84.62 303 CYS A CA 1
ATOM 2153 C C . CYS A 1 303 ? -44.255 13.549 47.489 1.00 84.62 303 CYS A C 1
ATOM 2155 O O . CYS A 1 303 ? -43.214 12.904 47.634 1.00 84.62 303 CYS A O 1
ATOM 2157 N N . ALA A 1 304 ? -45.285 13.376 48.322 1.00 86.06 304 ALA A N 1
ATOM 2158 C CA . ALA A 1 304 ? -45.257 12.427 49.429 1.00 86.06 304 ALA A CA 1
ATOM 2159 C C . ALA A 1 304 ? -45.135 10.971 48.952 1.00 86.06 304 ALA A C 1
ATOM 2161 O O . ALA A 1 304 ? -44.412 10.191 49.575 1.00 86.06 304 ALA A O 1
ATOM 2162 N N . ASP A 1 305 ? -45.826 10.594 47.878 1.00 85.81 305 ASP A N 1
ATOM 2163 C CA . ASP A 1 305 ? -45.791 9.232 47.340 1.00 85.81 305 ASP A CA 1
ATOM 2164 C C . ASP A 1 305 ? -44.521 8.952 46.535 1.00 85.81 305 ASP A C 1
ATOM 2166 O O . ASP A 1 305 ? -43.975 7.852 46.634 1.00 85.81 305 ASP A O 1
ATOM 2170 N N . ALA A 1 306 ? -43.987 9.944 45.818 1.00 83.19 306 ALA A N 1
ATOM 2171 C CA . ALA A 1 306 ? -42.664 9.862 45.199 1.00 83.19 306 ALA A CA 1
ATOM 2172 C C . ALA A 1 306 ? -41.568 9.618 46.254 1.00 83.19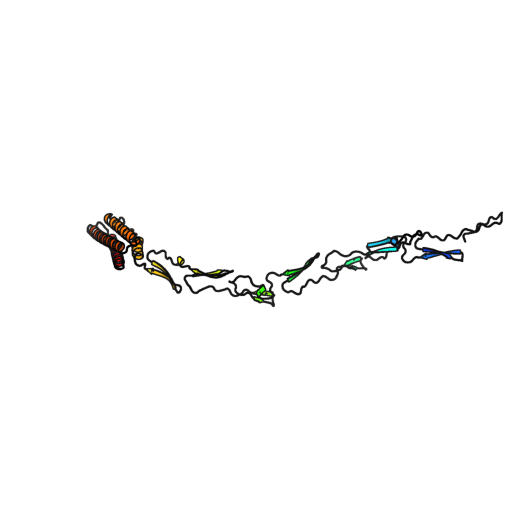 306 ALA A C 1
ATOM 2174 O O . ALA A 1 306 ? -40.837 8.631 46.179 1.00 83.19 306 ALA A O 1
ATOM 2175 N N . LEU A 1 307 ? -41.522 10.433 47.317 1.00 85.31 307 LEU A N 1
ATOM 2176 C CA . LEU A 1 307 ? -40.534 10.277 48.392 1.00 85.31 307 LEU A CA 1
ATOM 2177 C C . LEU A 1 307 ? -40.651 8.934 49.123 1.00 85.31 307 LEU A C 1
ATOM 2179 O O . LEU A 1 307 ? -39.635 8.344 49.488 1.00 85.31 307 LEU A O 1
ATOM 2183 N N . LYS A 1 308 ? -41.871 8.439 49.372 1.00 87.69 308 LYS A N 1
ATOM 2184 C CA . LYS A 1 308 ? -42.069 7.123 50.006 1.00 87.69 308 LYS A CA 1
ATOM 2185 C C . LYS A 1 308 ? -41.536 5.989 49.132 1.00 87.69 308 LYS A C 1
ATOM 2187 O O . LYS A 1 308 ? -40.942 5.069 49.686 1.00 87.69 308 LYS A O 1
ATOM 2192 N N . ARG A 1 309 ? -41.755 6.052 47.814 1.00 85.00 309 ARG A N 1
ATOM 2193 C CA . ARG A 1 309 ? -41.273 5.044 46.858 1.00 85.00 309 ARG A CA 1
ATOM 2194 C C . ARG A 1 309 ? -39.750 5.001 46.822 1.00 85.00 309 ARG A C 1
ATOM 2196 O O . ARG A 1 309 ? -39.181 3.956 47.115 1.00 85.00 309 ARG A O 1
ATOM 2203 N N . VAL A 1 310 ? -39.103 6.146 46.606 1.00 83.94 310 VAL A N 1
ATOM 2204 C CA . VAL A 1 310 ? -37.632 6.253 46.569 1.00 83.94 310 VAL A CA 1
ATOM 2205 C C . VAL A 1 310 ? -37.001 5.756 47.872 1.00 83.94 310 VAL A C 1
ATOM 2207 O O . VAL A 1 310 ? -36.133 4.885 47.867 1.00 83.94 310 VAL A O 1
ATOM 2210 N N . LEU A 1 311 ? -37.476 6.251 49.021 1.00 87.50 311 LEU A N 1
ATOM 2211 C CA . LEU A 1 311 ? -36.942 5.842 50.323 1.00 87.50 311 LEU A CA 1
ATOM 2212 C C . LEU A 1 311 ? -37.203 4.361 50.630 1.00 87.50 311 LEU A C 1
ATOM 2214 O O . LEU A 1 311 ? -36.380 3.728 51.291 1.00 87.50 311 LEU A O 1
ATOM 2218 N N . GLY A 1 312 ? -38.334 3.815 50.177 1.00 86.56 312 GLY A N 1
ATOM 2219 C CA . GLY A 1 312 ? -38.663 2.397 50.297 1.00 86.56 312 GLY A CA 1
ATOM 2220 C C . GLY A 1 312 ? -37.704 1.523 49.494 1.00 86.56 312 GLY A C 1
ATOM 2221 O O . GLY A 1 312 ? -37.091 0.622 50.067 1.00 86.56 312 GLY A O 1
ATOM 2222 N N . ASN A 1 313 ? -37.503 1.851 48.217 1.00 84.25 313 ASN A N 1
ATOM 2223 C CA . ASN A 1 313 ? -36.596 1.130 47.324 1.00 84.25 313 ASN A CA 1
ATOM 2224 C C . ASN A 1 313 ? -35.155 1.139 47.850 1.00 84.25 313 ASN A C 1
ATOM 2226 O O . ASN A 1 313 ? -34.554 0.072 47.979 1.00 84.25 313 ASN A O 1
ATOM 2230 N N . LEU A 1 314 ? -34.645 2.308 48.263 1.00 85.50 314 LEU A N 1
ATOM 2231 C CA . LEU A 1 314 ? -33.323 2.435 48.889 1.00 85.50 314 LEU A CA 1
ATOM 2232 C C . LEU A 1 314 ? -33.211 1.610 50.176 1.00 85.50 314 LEU A C 1
ATOM 2234 O O . LEU A 1 314 ? -32.197 0.966 50.423 1.00 85.50 314 LEU A O 1
ATOM 2238 N N . THR A 1 315 ? -34.251 1.611 51.016 1.00 89.50 315 THR A N 1
ATOM 2239 C CA . THR A 1 315 ? -34.238 0.841 52.270 1.00 89.50 315 THR A CA 1
ATOM 2240 C C . THR A 1 315 ? -34.150 -0.661 52.003 1.00 89.50 315 THR A C 1
ATOM 2242 O O . THR A 1 315 ? -33.427 -1.347 52.723 1.00 89.50 315 THR A O 1
ATOM 2245 N N . ASN A 1 316 ? -34.878 -1.161 51.003 1.00 86.94 316 ASN A N 1
ATOM 2246 C CA . ASN A 1 316 ? -34.903 -2.581 50.661 1.00 86.94 316 ASN A CA 1
ATOM 2247 C C . ASN A 1 316 ? -33.556 -3.043 50.092 1.00 86.94 316 ASN A C 1
ATOM 2249 O O . ASN A 1 316 ? -33.011 -4.023 50.589 1.00 86.94 316 ASN A O 1
ATOM 2253 N N . HIS A 1 317 ? -32.976 -2.296 49.148 1.00 85.56 317 HIS A N 1
ATOM 2254 C CA . HIS A 1 317 ? -31.681 -2.644 48.550 1.00 85.56 317 HIS A CA 1
ATOM 2255 C C . HIS A 1 317 ? -30.538 -2.582 49.565 1.00 85.56 317 HIS A C 1
ATOM 2257 O O . HIS A 1 317 ? -29.720 -3.493 49.634 1.00 85.56 317 HIS A O 1
ATOM 2263 N N . VAL A 1 318 ? -30.519 -1.566 50.436 1.00 88.25 318 VAL A N 1
ATOM 2264 C CA . VAL A 1 318 ? -29.532 -1.492 51.527 1.00 88.25 318 VAL A CA 1
ATOM 2265 C C . VAL A 1 318 ? -29.702 -2.653 52.515 1.00 88.25 318 VAL A C 1
ATOM 2267 O O . VAL A 1 318 ? -28.711 -3.142 53.056 1.00 88.25 318 VAL A O 1
ATOM 2270 N N . ASP A 1 319 ? -30.933 -3.111 52.782 1.00 89.38 319 ASP A N 1
ATOM 2271 C CA . ASP A 1 319 ? -31.158 -4.284 53.638 1.00 89.38 319 ASP A CA 1
ATOM 2272 C C . ASP A 1 319 ? -30.700 -5.581 52.969 1.00 89.38 319 ASP A C 1
ATOM 2274 O O . ASP A 1 319 ? -30.097 -6.415 53.642 1.00 89.38 319 ASP A O 1
ATOM 2278 N N . GLN A 1 320 ? -30.953 -5.733 51.668 1.00 86.31 320 GLN A N 1
ATOM 2279 C CA . GLN A 1 320 ? -30.513 -6.878 50.875 1.00 86.31 320 GLN A CA 1
ATOM 2280 C C . GLN A 1 320 ? -28.984 -6.951 50.824 1.00 86.31 320 GLN A C 1
ATOM 2282 O O . GLN A 1 320 ? -28.427 -7.960 51.244 1.00 86.31 320 GLN A O 1
ATOM 2287 N N . LEU A 1 321 ? -28.310 -5.852 50.475 1.00 85.44 321 LEU A N 1
ATOM 2288 C CA . LEU A 1 321 ? -26.848 -5.750 50.488 1.00 85.44 321 LEU A CA 1
ATOM 2289 C C . LEU A 1 321 ? -26.254 -6.083 51.863 1.00 85.44 321 LEU A C 1
ATOM 2291 O O . LEU A 1 321 ? -25.274 -6.804 51.998 1.00 85.44 321 LEU A O 1
ATOM 2295 N N . ARG A 1 322 ? -26.870 -5.589 52.937 1.00 89.31 322 ARG A N 1
ATOM 2296 C CA . ARG A 1 322 ? -26.415 -5.887 54.301 1.00 89.31 322 ARG A CA 1
ATOM 2297 C C . ARG A 1 322 ? -26.558 -7.371 54.669 1.00 89.31 322 ARG A C 1
ATOM 2299 O O . ARG A 1 322 ? -25.894 -7.820 55.601 1.00 89.31 322 ARG A O 1
ATOM 2306 N N . ARG A 1 323 ? -27.489 -8.100 54.049 1.00 87.44 323 ARG A N 1
ATOM 2307 C CA . ARG A 1 323 ? -27.695 -9.537 54.296 1.00 87.44 323 ARG A CA 1
ATOM 2308 C C . ARG A 1 323 ? -26.713 -10.399 53.512 1.00 87.44 323 ARG A C 1
ATOM 2310 O O . ARG A 1 323 ? -26.409 -11.481 53.996 1.00 87.44 323 ARG A O 1
ATOM 2317 N N . THR A 1 324 ? -26.258 -9.929 52.352 1.00 84.06 324 THR A N 1
ATOM 2318 C CA . THR A 1 324 ? -25.284 -10.632 51.506 1.00 84.06 324 THR A CA 1
ATOM 2319 C C . THR A 1 324 ? -23.838 -10.462 51.985 1.00 84.06 324 THR A C 1
ATOM 2321 O O . THR A 1 324 ? -23.000 -11.273 51.616 1.00 84.06 324 THR A O 1
ATOM 2324 N N . LEU A 1 325 ? -23.561 -9.451 52.823 1.00 82.75 325 LEU A N 1
ATOM 2325 C CA . LEU A 1 325 ? -22.304 -9.257 53.573 1.00 82.75 325 LEU A CA 1
ATOM 2326 C C . LEU A 1 325 ? -22.279 -10.027 54.899 1.00 82.75 325 LEU A C 1
ATOM 2328 O O . LEU A 1 325 ? -21.191 -10.463 55.321 1.00 82.75 325 LEU A O 1
#

Foldseek 3Di:
DPDWDADPPPRDIDDDPDDDQCPVPPQWDWDADPVGDIDTHGHPQFDDFQVVQCPVFLQFPGWTWAQPPDDDDVRRGGTGIDTHGDDLDPQFPFQHRWDQDRVPRDIDGDHGDDQPPVDVQWDWDQDRHPGIDTHGHPQFAQFQVVQCPLFLQQPGWGAPNVVRGIDTHHGDDQDPLFLQWDWDQDGNPGIDTHGNQVVQCPVQLQWDWGQDGNPGIDTHGDAALSNLVSLLVVPPDPDPQCPPPPPLLVVLNVQLVVLSVVLSPDDDLVSSLVSLVVSLVSLVVSLVVLVVCVVVVNHDPVNSVVSNVSSVVSSVRSVVSSVVD

Radius of gyration: 61.91 Å; chains: 1; bounding box: 141×46×150 Å

Sequence (325 aa):
TGTETCDAATGMCQAGGPLDCDDRDTCTVDGCEAAGGCTHQPIPACCNTDADCDDHDPCTIRDFCEEADHGGGPDGSPRVCHHDVRACSDHDVCDGEETCDPATGHCAAGQPLDCDDGVTCTADACDPVNGCTHTPIPGCCRKDEDCEDHDACTGIETCDVATGTCRAGAHLDCDDDDACTEDRCDAAQGCLHTENTAGCDDGNPCTADSCDPSSGCVFQPASGFEAVTCLLVTSTLEPAVCRPVPAKIATLMARAKSQIAVAVSGENPRLQKQLLGKAMRTLKRATKSTRRVAKRRGLSPLCADALKRVLGNLTNHVDQLRRTL

Secondary structure (DSSP, 8-state):
-PPPEE-TTT-PEEPPPP-----S-TTEEEEE-TTS-EEEEEPTTB-SSGGGG----TTEEEEEEEE-SS---SS-PPEEEEEEE-----S-SSS---EE-TTT--EE--SPP----S-TTEEEEEETTTEEEEEEPTTB-SSGGGG----TTS---EEETTTTEEE--PPPP---S-TTEEEEEETTTEEEEEE-GGGG--S-TTEEEEEETTTEEEEEEP-HHHHHHHHHHHTS---GGG-SPPHHHHHHHHHHHHHHHHHHT---HHHHHHHHHHHHHHHHHHHHHHHHHHHTT-S-HHHHHHHHHHHHHHHHHHHHHHHH-

pLDDT: mean 84.34, std 11.43, range [46.16, 97.12]